Protein AF-A0A832MF90-F1 (afdb_monomer)

Secondary structure (DSSP, 8-state):
-HHHHHHHHHHHHHHHHHHHHGGGSPPPPS--GGGSSS-THHHHHHHHHHHHHHHHHHHHHHHHHHHHTGGGT---EEE-SS-EEE--TT-HHHHHHHHHHHHHHHHHHHHHHHHHHHHHTTTS-TTSHHHHHHHHHHGGGGGS-HHHHHHHHHHHHHHHHHHHHHHHHHTTSS----HHHHHHHHHHHHHHHHHTTHHHHHHHHHHHHHHHHS---S-HHHHHHHHHHHHHTGGGGGGEETTEE-HHHHHHHHHHHHHHHHHHHHTT--

Sequence (270 aa):
MKYLDMLLNAVGLLMWLNWRSFKAIPPPSALSLASLIRPAERKRTRHLVFVGALPALLGLRALFYYQIGPPMDWTPQLSLGAVVLSFRGSSFWQMLAFSVLSWGLWMAVFYFCLLLLAAINYRAPDTDPWLKLSRLHLGRVAFWPPYIQLLLPYFAGLILWPPAHAILQRCNMAPAVTNLQLFKQSAIMGISFLLSWQYLLIPLLTLYFLNTYIYFGSSTFWAFVNNSGRNLLAPLRWLRVGRIDLAAPLMLALVVAGSIWLSRTMHRFF

Mean predicted aligned error: 8.85 Å

Nearest PDB structures (foldseek):
  7xgf-assembly2_D  TM=2.596E-01  e=4.538E+00  synthetic construct
  4s0f-assembly1_A  TM=1.496E-01  e=2.363E+00  Acetivibrio thermocellus ATCC 27405
  9baa-assembly1_A  TM=1.590E-01  e=3.275E+00  Acetivibrio thermocellus ATCC 27405

Solvent-accessible surface area (backbone atoms only — not comparable to full-atom values): 14942 Å² total; per-residue (Å²): 109,71,67,59,52,52,51,53,37,51,53,48,50,50,42,51,50,55,47,58,54,68,73,69,63,74,79,78,78,93,79,50,80,78,67,75,75,57,78,79,63,72,62,59,57,56,51,51,50,40,64,52,45,48,61,49,50,40,50,53,49,10,52,52,42,36,67,52,17,53,86,63,76,42,64,56,70,48,74,57,72,66,50,73,43,65,40,58,29,88,36,57,68,44,29,36,51,48,40,52,50,55,36,47,48,55,50,50,42,51,52,51,34,39,36,50,54,35,37,57,42,61,88,56,73,78,82,45,70,69,60,40,51,42,35,63,76,51,46,76,63,45,74,48,60,43,73,57,43,67,46,42,42,32,51,46,21,47,63,51,37,58,62,50,50,54,50,33,37,77,68,71,56,42,81,92,72,54,74,68,53,50,50,52,50,13,52,50,33,4,52,40,45,54,56,43,39,51,77,45,51,49,59,46,40,49,50,30,49,48,52,73,79,43,86,87,65,92,47,72,65,54,54,49,39,48,53,50,40,52,49,65,42,50,90,42,53,86,49,47,60,87,93,46,66,50,38,49,60,52,50,47,48,50,55,53,51,48,52,54,49,49,54,55,52,39,64,69,79,105

Radius of gyration: 21.87 Å; Cα contacts (8 Å, |Δi|>4): 245; chains: 1; bounding box: 64×43×57 Å

Structure (mmCIF, N/CA/C/O backbone):
data_AF-A0A832MF90-F1
#
_entry.id   AF-A0A832MF90-F1
#
loop_
_atom_site.group_PDB
_atom_site.id
_atom_site.type_symbol
_atom_site.label_atom_id
_atom_site.label_alt_id
_atom_site.label_comp_id
_atom_site.label_asym_id
_atom_site.label_entity_id
_atom_site.label_seq_id
_atom_site.pdbx_PDB_ins_code
_atom_site.Cartn_x
_atom_site.Cartn_y
_atom_site.Cartn_z
_atom_site.occupancy
_atom_site.B_iso_or_equiv
_atom_site.auth_seq_id
_atom_site.auth_comp_id
_atom_site.auth_asym_id
_atom_site.auth_atom_id
_atom_site.pdbx_PDB_model_num
ATOM 1 N N . MET A 1 1 ? 15.800 15.038 -5.706 1.00 77.50 1 MET A N 1
ATOM 2 C CA . MET A 1 1 ? 14.900 14.171 -6.505 1.00 77.50 1 MET A CA 1
ATOM 3 C C . MET A 1 1 ? 13.951 13.297 -5.679 1.00 77.50 1 MET A C 1
ATOM 5 O O . MET A 1 1 ? 12.777 13.272 -6.017 1.00 77.50 1 MET A O 1
ATOM 9 N N . LYS A 1 2 ? 14.375 12.657 -4.572 1.00 81.81 2 LYS A N 1
ATOM 10 C CA . LYS A 1 2 ? 13.491 11.790 -3.751 1.00 81.81 2 LYS A CA 1
ATOM 11 C C . LYS A 1 2 ? 12.229 12.482 -3.193 1.00 81.81 2 LYS A C 1
ATOM 13 O O . LYS A 1 2 ? 11.144 11.925 -3.283 1.00 81.81 2 LYS A O 1
ATOM 18 N N . TYR A 1 3 ? 12.342 13.709 -2.673 1.00 84.75 3 TYR A N 1
ATOM 19 C CA . TYR A 1 3 ? 11.176 14.466 -2.180 1.00 84.75 3 TYR A CA 1
ATOM 20 C C . TYR A 1 3 ? 10.190 14.844 -3.291 1.00 84.75 3 TYR A C 1
ATOM 22 O O . TYR A 1 3 ? 8.982 14.778 -3.100 1.00 84.75 3 TYR A O 1
ATOM 30 N N . LEU A 1 4 ? 10.708 15.210 -4.466 1.00 85.94 4 LEU A N 1
ATOM 31 C CA . LEU A 1 4 ? 9.890 15.535 -5.632 1.00 85.94 4 LEU A CA 1
ATOM 32 C C . LEU A 1 4 ? 9.139 14.295 -6.141 1.00 85.94 4 LEU A C 1
ATOM 34 O O . LEU A 1 4 ? 7.953 14.383 -6.428 1.00 85.94 4 LEU A O 1
ATOM 38 N N . ASP A 1 5 ? 9.805 13.138 -6.184 1.00 85.62 5 ASP A N 1
ATOM 39 C CA . ASP A 1 5 ? 9.169 11.842 -6.457 1.00 85.62 5 ASP A CA 1
ATOM 40 C C . ASP A 1 5 ? 8.029 11.548 -5.463 1.00 85.62 5 ASP A C 1
ATOM 42 O O . ASP A 1 5 ? 6.890 11.321 -5.870 1.00 85.62 5 ASP A O 1
ATOM 46 N N . MET A 1 6 ? 8.299 11.669 -4.160 1.00 86.88 6 MET A N 1
ATOM 47 C CA . MET A 1 6 ? 7.292 11.497 -3.108 1.00 86.88 6 MET A CA 1
ATOM 48 C C . MET A 1 6 ? 6.081 12.425 -3.293 1.00 86.88 6 MET A C 1
ATOM 50 O O . MET A 1 6 ? 4.940 11.968 -3.214 1.00 86.88 6 MET A O 1
ATOM 54 N N . LEU A 1 7 ? 6.313 13.713 -3.562 1.00 89.88 7 LEU A N 1
ATOM 55 C CA . LEU A 1 7 ? 5.245 14.695 -3.746 1.00 89.88 7 LEU A CA 1
ATOM 56 C C . LEU A 1 7 ? 4.408 14.378 -4.989 1.00 89.88 7 LEU A C 1
ATOM 58 O O . LEU A 1 7 ? 3.180 14.382 -4.916 1.00 89.88 7 LEU A O 1
ATOM 62 N N . LEU A 1 8 ? 5.048 14.043 -6.111 1.00 88.38 8 LEU A N 1
ATOM 63 C CA . LEU A 1 8 ? 4.349 13.679 -7.346 1.00 88.38 8 LEU A CA 1
ATOM 64 C C . LEU A 1 8 ? 3.529 12.394 -7.183 1.00 88.38 8 LEU A C 1
ATOM 66 O O . LEU A 1 8 ? 2.401 12.328 -7.673 1.00 88.38 8 LEU A O 1
ATOM 70 N N . ASN A 1 9 ? 4.044 11.401 -6.452 1.00 91.06 9 ASN A N 1
ATOM 71 C CA . ASN A 1 9 ? 3.280 10.199 -6.119 1.00 91.06 9 ASN A CA 1
ATOM 72 C C . ASN A 1 9 ? 2.066 10.523 -5.242 1.00 91.06 9 ASN A C 1
ATOM 74 O O . ASN A 1 9 ? 0.970 10.035 -5.522 1.00 91.06 9 ASN A O 1
ATOM 78 N N . ALA A 1 10 ? 2.232 11.380 -4.230 1.00 88.88 10 ALA A N 1
ATOM 79 C CA . ALA A 1 10 ? 1.138 11.817 -3.367 1.00 88.88 10 ALA A CA 1
ATOM 80 C C . ALA A 1 10 ? 0.054 12.574 -4.154 1.00 88.88 10 ALA A C 1
ATOM 82 O O . ALA A 1 10 ? -1.131 12.279 -4.005 1.00 88.88 10 ALA A O 1
ATOM 83 N N . VAL A 1 11 ? 0.443 13.489 -5.049 1.00 90.44 11 VAL A N 1
ATOM 84 C CA . VAL A 1 11 ? -0.491 14.205 -5.937 1.00 90.44 11 VAL A CA 1
ATOM 85 C C . VAL A 1 11 ? -1.226 13.230 -6.858 1.00 90.44 11 VAL A C 1
ATOM 87 O O . VAL A 1 11 ? -2.452 13.298 -6.962 1.00 90.44 11 VAL A O 1
ATOM 90 N N . GLY A 1 12 ? -0.513 12.284 -7.477 1.00 87.88 12 GLY A N 1
ATOM 91 C CA . GLY A 1 12 ? -1.129 11.258 -8.322 1.00 87.88 12 GLY A CA 1
ATOM 92 C C . GLY A 1 12 ? -2.122 10.385 -7.549 1.00 87.88 12 GLY A C 1
ATOM 93 O O . GLY A 1 12 ? -3.203 10.072 -8.046 1.00 87.88 12 GLY A O 1
ATOM 94 N N . LEU A 1 13 ? -1.794 10.030 -6.306 1.00 88.81 13 LEU A N 1
ATOM 95 C CA . LEU A 1 13 ? -2.684 9.281 -5.420 1.00 88.81 13 LEU A CA 1
ATOM 96 C C . LEU A 1 13 ? -3.933 10.096 -5.051 1.00 88.81 13 LEU A C 1
ATOM 98 O O . LEU A 1 13 ? -5.043 9.574 -5.127 1.00 88.81 13 LEU A O 1
ATOM 102 N N . LEU A 1 14 ? -3.792 11.384 -4.730 1.00 87.38 14 LEU A N 1
ATOM 103 C CA . LEU A 1 14 ? -4.931 12.274 -4.468 1.00 87.38 14 LEU A CA 1
ATOM 104 C C . LEU A 1 14 ? -5.835 12.431 -5.697 1.00 87.38 14 LEU A C 1
ATOM 106 O O . LEU A 1 14 ? -7.061 12.404 -5.569 1.00 87.38 14 LEU A O 1
ATOM 110 N N . MET A 1 15 ? -5.254 12.555 -6.893 1.00 86.50 15 MET A N 1
ATOM 111 C CA . MET A 1 15 ? -6.011 12.577 -8.150 1.00 86.50 15 MET A CA 1
ATOM 112 C C . MET A 1 15 ? -6.804 11.282 -8.349 1.00 86.50 15 MET A C 1
ATOM 114 O O . MET A 1 15 ? -7.994 11.335 -8.669 1.00 86.50 15 MET A O 1
ATOM 118 N N . TRP A 1 16 ? -6.178 10.130 -8.098 1.00 87.06 16 TRP A N 1
ATOM 119 C CA . TRP A 1 16 ? -6.830 8.822 -8.165 1.00 87.06 16 TRP A CA 1
ATOM 120 C C . TRP A 1 16 ? -7.986 8.684 -7.165 1.00 87.06 16 TRP A C 1
ATOM 122 O O . TRP A 1 16 ? -9.076 8.225 -7.523 1.00 87.06 16 TRP A O 1
ATOM 132 N N . LEU A 1 17 ? -7.776 9.118 -5.920 1.00 84.81 17 LEU A N 1
ATOM 133 C CA . LEU A 1 17 ? -8.808 9.105 -4.885 1.00 84.81 17 LEU A CA 1
ATOM 134 C C . LEU A 1 17 ? -9.991 9.986 -5.260 1.00 84.81 17 LEU A C 1
ATOM 136 O O . LEU A 1 17 ? -11.129 9.520 -5.212 1.00 84.81 17 LEU A O 1
ATOM 140 N N . ASN A 1 18 ? -9.728 11.218 -5.697 1.00 83.38 18 ASN A N 1
ATOM 141 C CA . ASN A 1 18 ? -10.770 12.130 -6.155 1.00 83.38 18 ASN A CA 1
ATOM 142 C C . ASN A 1 18 ? -11.572 11.507 -7.295 1.00 83.38 18 ASN A C 1
ATOM 144 O O . ASN A 1 18 ? -12.800 11.472 -7.229 1.00 83.38 18 ASN A O 1
ATOM 148 N N . TRP A 1 19 ? -10.892 10.928 -8.287 1.00 80.50 19 TRP A N 1
ATOM 149 C CA . TRP A 1 19 ? -11.540 10.254 -9.406 1.00 80.50 19 TRP A CA 1
ATOM 150 C C . TRP A 1 19 ? -12.486 9.124 -8.966 1.00 80.50 19 TRP A C 1
ATOM 152 O O . TRP A 1 19 ? -13.634 9.060 -9.418 1.00 80.50 19 TRP A O 1
ATOM 162 N N . ARG A 1 20 ? -12.039 8.251 -8.054 1.00 75.88 20 ARG A N 1
ATOM 163 C CA . ARG A 1 20 ? -12.839 7.125 -7.540 1.00 75.88 20 ARG A CA 1
ATOM 164 C C . ARG A 1 20 ? -14.003 7.577 -6.656 1.00 75.88 20 ARG A C 1
ATOM 166 O O . ARG A 1 20 ? -15.085 7.001 -6.767 1.00 75.88 20 ARG A O 1
ATOM 173 N N . SER A 1 21 ? -13.819 8.616 -5.847 1.00 70.50 21 SER A N 1
ATOM 174 C CA . SER A 1 21 ? -14.856 9.155 -4.958 1.00 70.50 21 SER A CA 1
ATOM 175 C C . SER A 1 21 ? -16.057 9.732 -5.716 1.00 70.50 21 SER A C 1
ATOM 177 O O . SER A 1 21 ? -17.184 9.648 -5.229 1.00 70.50 21 SER A O 1
ATOM 179 N N . PHE A 1 22 ? -15.875 10.224 -6.949 1.00 62.47 22 PHE A N 1
ATOM 180 C CA . PHE A 1 22 ? -16.997 10.688 -7.780 1.00 62.47 22 PHE A CA 1
ATOM 181 C C . PHE A 1 22 ? -17.986 9.576 -8.172 1.00 62.47 22 PHE A C 1
ATOM 183 O O . PHE A 1 22 ? -19.136 9.887 -8.479 1.00 62.47 22 PHE A O 1
ATOM 190 N N . LYS A 1 23 ? -17.586 8.294 -8.124 1.00 58.72 23 LYS A N 1
ATOM 191 C CA . LYS A 1 23 ? -18.489 7.153 -8.376 1.00 58.72 23 LYS A CA 1
ATOM 192 C C . LYS A 1 23 ? -19.387 6.811 -7.179 1.00 58.72 23 LYS A C 1
ATOM 194 O O . LYS A 1 23 ? -20.349 6.074 -7.353 1.00 58.72 23 LYS A O 1
ATOM 199 N N . ALA A 1 24 ? -19.080 7.323 -5.984 1.00 54.44 24 ALA A N 1
ATOM 200 C CA . ALA A 1 24 ? -19.737 6.941 -4.731 1.00 54.44 24 ALA A CA 1
ATOM 201 C C . ALA A 1 24 ? -20.935 7.827 -4.339 1.00 54.44 24 ALA A C 1
ATOM 203 O O . ALA A 1 24 ? -21.554 7.585 -3.305 1.00 54.44 24 ALA A O 1
ATOM 204 N N . ILE A 1 25 ? -21.269 8.853 -5.130 1.00 54.84 25 ILE A N 1
ATOM 205 C CA . ILE A 1 25 ? -22.439 9.700 -4.870 1.00 54.84 25 ILE A CA 1
ATOM 206 C C . ILE A 1 25 ? -23.667 8.989 -5.459 1.00 54.84 25 ILE A C 1
ATOM 208 O O . ILE A 1 25 ? -23.747 8.896 -6.688 1.00 54.84 25 ILE A O 1
ATOM 212 N N . PRO A 1 26 ? -24.615 8.490 -4.640 1.00 51.31 26 PRO A N 1
ATOM 213 C CA . PRO A 1 26 ? -25.833 7.887 -5.166 1.00 51.31 26 PRO A CA 1
ATOM 214 C C . PRO A 1 26 ? -26.601 8.909 -6.020 1.00 51.31 26 PRO A C 1
ATOM 216 O O . PRO A 1 26 ? -26.546 10.115 -5.736 1.00 51.31 26 PRO A O 1
ATOM 219 N N . PRO A 1 27 ? -27.306 8.469 -7.078 1.00 53.66 27 PRO A N 1
ATOM 220 C CA . PRO A 1 27 ? -28.220 9.353 -7.783 1.00 53.66 27 PRO A CA 1
ATOM 221 C C . PRO A 1 27 ? -29.243 9.902 -6.773 1.00 53.66 27 PRO A C 1
ATOM 22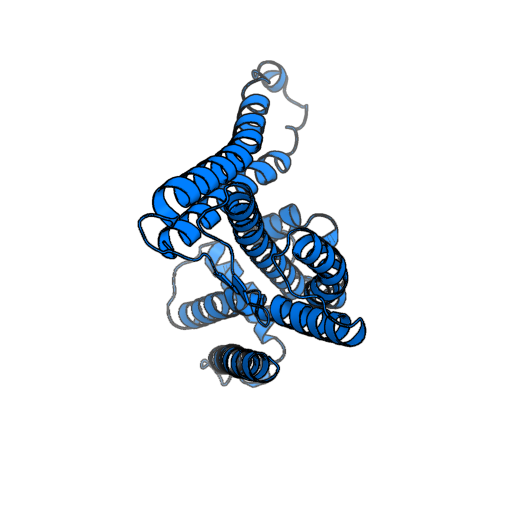3 O O . PRO A 1 27 ? -29.709 9.144 -5.918 1.00 53.66 27 PRO A O 1
ATOM 226 N N . PRO A 1 28 ? -29.562 11.210 -6.808 1.00 50.91 28 PRO A N 1
ATOM 227 C CA . PRO A 1 28 ? -30.600 11.756 -5.946 1.00 50.91 28 PRO A CA 1
ATOM 228 C C . PRO A 1 28 ? -31.901 10.988 -6.196 1.00 50.91 28 PRO A C 1
ATOM 230 O O . PRO A 1 28 ? -32.275 10.762 -7.346 1.00 50.91 28 PRO A O 1
ATOM 233 N N . SER A 1 29 ? -32.560 10.560 -5.118 1.00 46.97 29 SER A N 1
ATOM 234 C CA . SER A 1 29 ? -33.847 9.869 -5.175 1.00 46.97 29 SER A CA 1
ATOM 235 C C . SER A 1 29 ? -34.850 10.724 -5.952 1.00 46.97 29 SER A C 1
ATOM 237 O O . SER A 1 29 ? -35.082 11.882 -5.598 1.00 46.97 29 SER A O 1
ATOM 239 N N . ALA A 1 30 ? -35.415 10.160 -7.017 1.00 48.06 30 ALA A N 1
ATOM 240 C CA . ALA A 1 30 ? -36.320 10.816 -7.954 1.00 48.06 30 ALA A CA 1
ATOM 241 C C . ALA A 1 30 ? -37.706 11.096 -7.340 1.00 48.06 30 ALA A C 1
ATOM 243 O O . ALA A 1 30 ? -38.694 10.480 -7.722 1.00 48.06 30 ALA A O 1
ATOM 244 N N . LEU A 1 31 ? -37.785 12.013 -6.372 1.00 53.88 31 LEU A N 1
ATOM 245 C CA . LEU A 1 31 ? -39.052 12.425 -5.748 1.00 53.88 31 LEU A CA 1
ATOM 246 C C . LEU A 1 31 ? -39.287 13.943 -5.757 1.00 53.88 31 LEU A C 1
ATOM 248 O O . LEU A 1 31 ? -40.231 14.419 -5.139 1.00 53.88 31 LEU A O 1
ATOM 252 N N . SER A 1 32 ? -38.479 14.731 -6.471 1.00 56.88 32 SER A N 1
ATOM 253 C CA . SER A 1 32 ? -38.724 16.174 -6.584 1.00 56.88 32 SER A CA 1
ATOM 254 C C . SER A 1 32 ? -38.491 16.677 -8.005 1.00 56.88 32 SER A C 1
ATOM 256 O O . SER A 1 32 ? -37.393 16.541 -8.543 1.00 56.88 32 SER A O 1
ATOM 258 N N . LEU A 1 33 ? -39.515 17.297 -8.600 1.00 57.81 33 LEU A N 1
ATOM 259 C CA . LEU A 1 33 ? -39.479 17.943 -9.922 1.00 57.81 33 LEU A CA 1
ATOM 260 C C . LEU A 1 33 ? -38.376 19.016 -10.035 1.00 57.81 33 LEU A C 1
ATOM 262 O O . LEU A 1 33 ? -37.849 19.250 -11.119 1.00 57.81 33 LEU A O 1
ATOM 266 N N . ALA A 1 34 ? -37.925 19.583 -8.910 1.00 56.84 34 ALA A N 1
ATOM 267 C CA . ALA A 1 34 ? -36.773 20.487 -8.857 1.00 56.84 34 ALA A CA 1
ATOM 268 C C . ALA A 1 34 ? -35.435 19.805 -9.227 1.00 56.84 34 ALA A C 1
ATOM 270 O O . ALA A 1 34 ? -34.468 20.478 -9.582 1.00 56.84 34 ALA A O 1
ATOM 271 N N . SER A 1 35 ? -35.362 18.468 -9.177 1.00 53.22 35 SER A N 1
ATOM 272 C CA . SER A 1 35 ? -34.173 17.697 -9.568 1.00 53.22 35 SER A CA 1
ATOM 273 C C . SER A 1 35 ? -34.034 17.488 -11.084 1.00 53.22 35 SER A C 1
ATOM 275 O O . SER A 1 35 ? -32.927 17.189 -11.532 1.00 53.22 35 SER A O 1
ATOM 277 N N . LEU A 1 36 ? -35.094 17.719 -11.877 1.00 56.69 36 LEU A N 1
ATOM 278 C CA . LEU A 1 36 ? -35.054 17.634 -13.346 1.00 56.69 36 LEU A CA 1
ATOM 279 C C . LEU A 1 36 ? -34.408 18.855 -14.021 1.00 56.69 36 LEU A C 1
ATOM 281 O O . LEU A 1 36 ? -33.964 18.753 -15.158 1.00 56.69 36 LEU A O 1
ATOM 285 N N . ILE A 1 37 ? -34.317 19.995 -13.330 1.00 58.72 37 ILE A N 1
ATOM 286 C CA . ILE A 1 37 ? -33.813 21.256 -13.909 1.00 58.72 37 ILE A CA 1
ATOM 287 C C . ILE A 1 37 ? -32.302 21.434 -13.655 1.00 58.72 37 ILE A C 1
ATOM 289 O O . ILE A 1 37 ? -31.675 22.374 -14.141 1.00 58.72 37 ILE A O 1
ATOM 293 N N . ARG A 1 38 ? -31.652 20.528 -12.909 1.00 51.44 38 ARG A N 1
ATOM 294 C CA . ARG A 1 38 ? -30.223 20.682 -12.601 1.00 51.44 38 ARG A CA 1
ATOM 295 C C . ARG A 1 38 ? -29.370 20.279 -13.815 1.00 51.44 38 ARG A C 1
ATOM 297 O O . ARG A 1 38 ? -29.435 19.117 -14.212 1.00 51.44 38 ARG A O 1
ATOM 304 N N . PRO A 1 39 ? -28.508 21.166 -14.356 1.00 48.22 39 PRO A N 1
ATOM 305 C CA . PRO A 1 39 ? -27.663 20.838 -15.502 1.00 48.22 39 PRO A CA 1
ATOM 306 C C . PRO A 1 39 ? -26.805 19.601 -15.210 1.00 48.22 39 PRO A C 1
ATOM 308 O O . PRO A 1 39 ? -25.982 19.598 -14.286 1.00 48.22 39 PRO A O 1
ATOM 311 N N . ALA A 1 40 ? -26.993 18.545 -16.001 1.00 49.62 40 ALA A N 1
ATOM 312 C CA . ALA A 1 40 ? -26.302 17.261 -15.861 1.00 49.62 40 ALA A CA 1
ATOM 313 C C . ALA A 1 40 ? -24.802 17.325 -16.237 1.00 49.62 40 ALA A C 1
ATOM 315 O O . ALA A 1 40 ? -24.047 16.376 -16.016 1.00 49.62 40 ALA A O 1
ATOM 316 N N . GLU A 1 41 ? -24.339 18.456 -16.767 1.00 49.09 41 GLU A N 1
ATOM 317 C CA . GLU A 1 41 ? -23.064 18.571 -17.480 1.00 49.09 41 GLU A CA 1
ATOM 318 C C . GLU A 1 41 ? -21.834 18.737 -16.577 1.00 49.09 41 GLU A C 1
ATOM 320 O O . GLU A 1 41 ? -20.738 18.306 -16.926 1.00 49.09 41 GLU A O 1
ATOM 325 N N . ARG A 1 42 ? -21.982 19.267 -15.355 1.00 51.66 42 ARG A N 1
ATOM 326 C CA . ARG A 1 42 ? -20.817 19.632 -14.518 1.00 51.66 42 ARG A CA 1
ATOM 327 C C . ARG A 1 42 ? -20.060 18.435 -13.920 1.00 51.66 42 ARG A C 1
ATOM 329 O O . ARG A 1 42 ? -18.912 18.582 -13.497 1.00 51.66 42 ARG A O 1
ATOM 336 N N . LYS A 1 43 ? -20.692 17.255 -13.849 1.00 55.06 43 LYS A N 1
ATOM 337 C CA . LYS A 1 43 ? -20.109 16.044 -13.231 1.00 55.06 43 LYS A CA 1
ATOM 338 C C . LYS A 1 43 ? -19.248 15.231 -14.204 1.00 55.06 43 LYS A C 1
ATOM 340 O O . LYS A 1 43 ? -18.198 14.731 -13.802 1.00 55.06 43 LYS A O 1
ATOM 345 N N . ARG A 1 44 ? -19.654 15.123 -15.476 1.00 55.81 44 ARG A N 1
ATOM 346 C CA . ARG A 1 44 ? -18.962 14.295 -16.483 1.00 55.81 44 ARG A CA 1
ATOM 347 C C . ARG A 1 44 ? -17.613 14.896 -16.888 1.00 55.81 44 ARG A C 1
ATOM 349 O O . ARG A 1 44 ? -16.627 14.167 -16.971 1.00 55.81 44 ARG A O 1
ATOM 356 N N . THR A 1 45 ? -17.542 16.219 -17.031 1.00 59.53 45 THR A N 1
ATOM 357 C CA .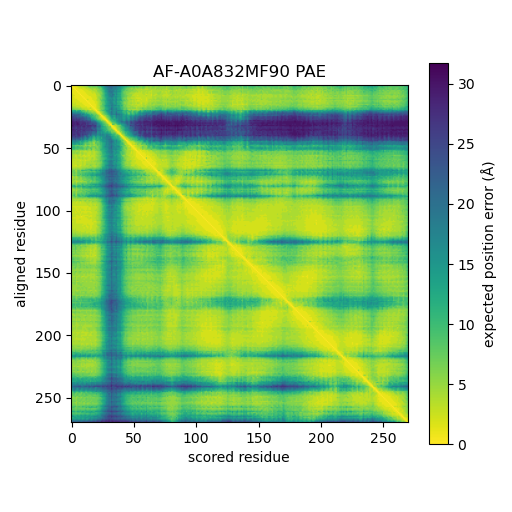 THR A 1 45 ? -16.313 16.934 -17.418 1.00 59.53 45 THR A CA 1
ATOM 358 C C . THR A 1 45 ? -15.229 16.827 -16.347 1.00 59.53 45 THR A C 1
ATOM 360 O O . THR A 1 45 ? -14.079 16.550 -16.665 1.00 59.53 45 THR A O 1
ATOM 363 N N . ARG A 1 46 ? -15.587 16.942 -15.058 1.00 63.75 46 ARG A N 1
ATOM 364 C CA . ARG A 1 46 ? -14.620 16.798 -13.951 1.00 63.75 46 ARG A CA 1
ATOM 365 C C . ARG A 1 46 ? -14.024 15.393 -13.872 1.00 63.75 46 ARG A C 1
ATOM 367 O O . ARG A 1 46 ? -12.827 15.264 -13.656 1.00 63.75 46 ARG A O 1
ATOM 374 N N . HIS A 1 47 ? -14.824 14.349 -14.094 1.00 66.75 47 HIS A N 1
ATOM 375 C CA . HIS A 1 47 ? -14.327 12.970 -14.121 1.00 66.75 47 HIS A CA 1
ATOM 376 C C . HIS A 1 47 ? -13.294 12.756 -15.240 1.00 66.75 47 HIS A C 1
ATOM 378 O O .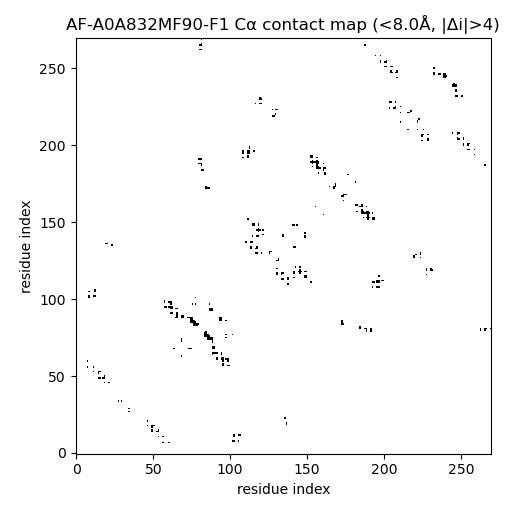 HIS A 1 47 ? -12.265 12.134 -15.001 1.00 66.75 47 HIS A O 1
ATOM 384 N N . LEU A 1 48 ? -13.534 13.307 -16.436 1.00 69.62 48 LEU A N 1
ATOM 385 C CA . LEU A 1 48 ? -12.595 13.222 -17.562 1.00 69.62 48 LEU A CA 1
ATOM 386 C C . LEU A 1 48 ? -11.288 13.981 -17.299 1.00 69.62 48 LEU A C 1
ATOM 388 O O . LEU A 1 48 ? -10.223 13.477 -17.645 1.00 69.62 48 LEU A O 1
ATOM 392 N N . VAL A 1 49 ? -11.354 15.136 -16.626 1.00 76.56 49 VAL A N 1
ATOM 393 C CA . VAL A 1 49 ? -10.156 15.899 -16.237 1.00 76.56 49 VAL A CA 1
ATOM 394 C C . VAL A 1 49 ? -9.245 15.068 -15.334 1.00 76.56 49 VAL A C 1
ATOM 396 O O . VAL A 1 49 ? -8.052 15.010 -15.594 1.00 76.56 49 VAL A O 1
ATOM 399 N N . PHE A 1 50 ? -9.774 14.361 -14.329 1.00 72.81 50 PHE A N 1
ATOM 400 C CA . PHE A 1 50 ? -8.932 13.523 -13.460 1.00 72.81 50 PHE A CA 1
ATOM 401 C C . PHE A 1 50 ? -8.384 12.273 -14.164 1.00 72.81 50 PHE A C 1
ATOM 403 O O . PHE A 1 50 ? -7.254 11.872 -13.888 1.00 72.81 50 PHE A O 1
ATOM 410 N N . VAL A 1 51 ? -9.144 11.689 -15.101 1.00 75.75 51 VAL A N 1
ATOM 411 C CA . VAL A 1 51 ? -8.672 10.556 -15.921 1.00 75.75 51 VAL A CA 1
ATOM 412 C C . VAL A 1 51 ? -7.542 10.975 -16.855 1.00 75.75 51 VAL A C 1
ATOM 414 O O . VAL A 1 51 ? -6.596 10.214 -17.010 1.00 75.75 51 VAL A O 1
ATOM 417 N N . GLY A 1 52 ? -7.618 12.164 -17.460 1.00 80.94 52 GLY A N 1
ATOM 418 C CA . GLY A 1 52 ? -6.558 12.697 -18.322 1.00 80.94 52 GLY A CA 1
ATOM 419 C C . GLY A 1 52 ? -5.368 13.266 -17.545 1.00 80.94 52 GLY A C 1
ATOM 420 O O . GLY A 1 52 ? -4.227 13.158 -17.990 1.00 80.94 52 GLY A O 1
ATOM 421 N N . ALA A 1 53 ? -5.607 13.823 -16.356 1.00 83.94 53 ALA A N 1
ATOM 422 C CA . ALA A 1 53 ? -4.563 14.440 -15.545 1.00 83.94 53 ALA A CA 1
ATOM 423 C C . ALA A 1 53 ? -3.547 13.428 -15.006 1.00 83.94 53 ALA A C 1
ATOM 425 O O . ALA A 1 53 ? -2.371 13.757 -14.920 1.00 83.94 53 ALA A O 1
ATOM 426 N N . LE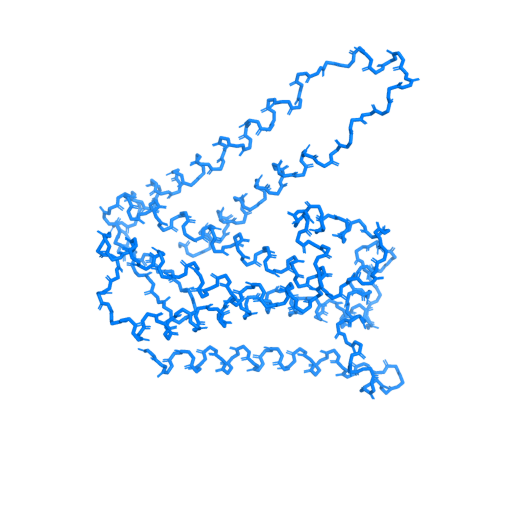U A 1 54 ? -3.963 12.199 -14.679 1.00 86.50 54 LEU A N 1
ATOM 427 C CA . LEU A 1 54 ? -3.051 11.162 -14.190 1.00 86.50 54 LEU A CA 1
ATOM 428 C C . LEU A 1 54 ? -1.987 10.744 -15.233 1.00 86.50 54 LEU A C 1
ATOM 430 O O . LEU A 1 54 ? -0.800 10.845 -14.924 1.00 86.50 54 LEU A O 1
ATOM 434 N N . PRO A 1 55 ? -2.336 10.308 -16.462 1.00 88.06 55 PRO A N 1
ATOM 435 C CA . PRO A 1 55 ? -1.339 9.989 -17.480 1.00 88.06 55 PRO A CA 1
ATOM 436 C C . PRO A 1 55 ? -0.537 11.223 -17.900 1.00 88.06 55 PRO A C 1
ATOM 438 O O . PRO A 1 55 ? 0.663 11.097 -18.133 1.00 88.06 55 PRO A O 1
ATOM 441 N N . ALA A 1 56 ? -1.144 12.417 -17.923 1.00 89.31 56 ALA A N 1
ATOM 442 C CA . ALA A 1 56 ? -0.410 13.658 -18.166 1.00 89.31 56 ALA A CA 1
ATOM 443 C C . ALA A 1 56 ? 0.645 13.917 -17.077 1.00 89.31 56 ALA A C 1
ATOM 445 O O . ALA A 1 56 ? 1.794 14.200 -17.401 1.00 89.31 56 ALA A O 1
ATOM 446 N N . LEU A 1 57 ? 0.293 13.751 -15.798 1.00 90.31 57 LEU A N 1
ATOM 447 C CA . LEU A 1 57 ? 1.215 13.889 -14.668 1.00 90.31 57 LEU A CA 1
ATOM 448 C C . LEU A 1 57 ? 2.375 12.893 -14.774 1.00 90.31 57 LEU A C 1
ATOM 450 O O . LEU A 1 57 ? 3.530 13.284 -14.622 1.00 90.31 57 LEU A O 1
ATOM 454 N N . LEU A 1 58 ? 2.082 11.620 -15.059 1.00 90.44 58 LEU A N 1
ATOM 455 C CA . LEU A 1 58 ? 3.104 10.576 -15.197 1.00 90.44 58 LEU A CA 1
ATOM 456 C C . LEU A 1 58 ? 4.010 10.812 -16.417 1.00 90.44 58 LEU A C 1
ATOM 458 O O . LEU A 1 58 ? 5.221 10.619 -16.320 1.00 90.44 58 LEU A O 1
ATOM 462 N N . GLY A 1 59 ? 3.448 11.272 -17.538 1.00 90.06 59 GLY A N 1
ATOM 463 C CA . GLY A 1 59 ? 4.199 11.610 -18.748 1.00 90.06 59 GLY A CA 1
ATOM 464 C C . GLY A 1 59 ? 5.088 12.842 -18.570 1.00 90.06 59 GLY A C 1
ATOM 465 O O . GLY A 1 59 ? 6.279 12.789 -18.871 1.00 90.06 59 GLY A O 1
ATOM 466 N N . LEU A 1 60 ? 4.548 13.929 -18.008 1.00 91.06 60 LEU A N 1
ATOM 467 C CA . LEU A 1 60 ? 5.310 15.143 -17.691 1.00 91.06 60 LEU A CA 1
ATOM 468 C C . LEU A 1 60 ? 6.434 14.853 -16.697 1.00 91.06 60 LEU A C 1
ATOM 470 O O . LEU A 1 60 ? 7.549 15.342 -16.861 1.00 91.06 60 LEU A O 1
ATOM 474 N N . ARG A 1 61 ? 6.168 14.007 -15.700 1.00 90.56 61 ARG A N 1
ATOM 475 C CA . ARG A 1 61 ? 7.180 13.539 -14.752 1.00 90.56 61 ARG A CA 1
ATOM 476 C C . ARG A 1 61 ? 8.304 12.768 -15.447 1.00 90.56 61 ARG A C 1
ATOM 478 O O . ARG A 1 61 ? 9.472 13.024 -15.165 1.00 90.56 61 ARG A O 1
ATOM 485 N N . ALA A 1 62 ? 7.966 11.862 -16.363 1.00 88.88 62 ALA A N 1
ATOM 486 C CA . ALA A 1 62 ? 8.956 11.119 -17.136 1.00 88.88 62 ALA A CA 1
ATOM 487 C C . ALA A 1 62 ? 9.817 12.047 -18.009 1.00 88.88 62 ALA A C 1
ATOM 489 O O . ALA A 1 62 ? 11.036 11.883 -18.052 1.00 88.88 62 ALA A O 1
ATOM 490 N N . LEU A 1 63 ? 9.202 13.051 -18.645 1.00 89.38 63 LEU A N 1
ATOM 491 C CA . LEU A 1 63 ? 9.913 14.079 -19.413 1.00 89.38 63 LEU A CA 1
ATOM 492 C C . LEU A 1 63 ? 10.855 14.901 -18.528 1.00 89.38 63 LEU A C 1
ATOM 494 O O . LEU A 1 63 ? 12.014 15.092 -18.886 1.00 89.38 63 LEU A O 1
ATOM 498 N N . PHE A 1 64 ? 10.389 15.328 -17.354 1.00 88.31 64 PHE A N 1
ATOM 499 C CA . PHE A 1 64 ? 11.192 16.082 -16.393 1.00 88.31 64 PHE A CA 1
ATOM 500 C C . PHE A 1 64 ? 12.432 15.294 -15.950 1.00 88.31 64 PHE A C 1
ATOM 502 O O . PHE A 1 64 ? 13.543 15.822 -15.958 1.00 88.31 64 PHE A O 1
ATOM 509 N N . TY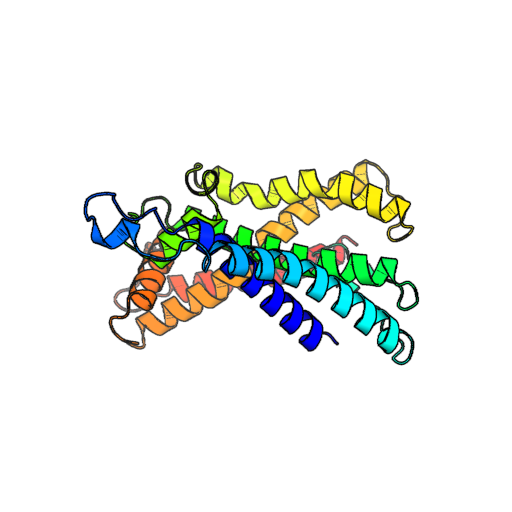R A 1 65 ? 12.272 14.008 -15.621 1.00 87.88 65 TYR A N 1
ATOM 510 C CA . TYR A 1 65 ? 13.407 13.156 -15.258 1.00 87.88 65 TYR A CA 1
ATOM 511 C C . TYR A 1 65 ? 14.335 12.856 -16.427 1.00 87.88 65 TYR A C 1
ATOM 513 O O . TYR A 1 65 ? 15.539 12.769 -16.223 1.00 87.88 65 TYR A O 1
ATOM 521 N N . TYR A 1 66 ? 13.806 12.730 -17.641 1.00 86.44 66 TYR A N 1
ATOM 522 C CA . TYR A 1 66 ? 14.632 12.536 -18.826 1.00 86.44 66 TYR A CA 1
ATOM 523 C C . TYR A 1 66 ? 15.486 13.772 -19.150 1.00 86.44 66 TYR A C 1
ATOM 525 O O . TYR A 1 66 ? 16.644 13.628 -19.524 1.00 86.44 66 TYR A O 1
ATOM 533 N N . GLN A 1 67 ? 14.948 14.983 -18.974 1.00 87.00 67 GLN A N 1
ATOM 534 C CA . GLN A 1 67 ? 15.677 16.223 -19.264 1.00 87.00 67 GLN A CA 1
ATOM 535 C C . GLN A 1 67 ? 16.703 16.577 -18.180 1.00 87.00 67 GLN A C 1
ATOM 537 O O . GLN A 1 67 ? 17.796 17.037 -18.494 1.00 87.00 67 GLN A O 1
ATOM 542 N N . ILE A 1 68 ? 16.361 16.366 -16.906 1.00 84.06 68 ILE A N 1
ATOM 543 C CA . ILE A 1 68 ? 17.169 16.829 -15.763 1.00 84.06 68 ILE A CA 1
ATOM 544 C C . ILE A 1 68 ? 18.003 15.697 -15.145 1.00 84.06 68 ILE A C 1
ATOM 546 O O . ILE A 1 68 ? 18.991 15.953 -14.461 1.00 84.06 68 ILE A O 1
ATOM 550 N N . GLY A 1 69 ? 17.642 14.438 -15.393 1.00 77.81 69 GLY A N 1
ATOM 551 C CA . GLY A 1 69 ? 18.345 13.265 -14.873 1.00 77.81 69 GLY A CA 1
ATOM 552 C C . GLY A 1 69 ? 19.785 13.133 -15.378 1.00 77.81 69 GLY A C 1
ATOM 553 O O . GLY A 1 69 ? 20.680 13.056 -14.536 1.00 77.81 69 GLY A O 1
ATOM 554 N N . PRO A 1 70 ? 20.037 13.137 -16.705 1.00 79.81 70 PRO A N 1
ATOM 555 C CA . PRO A 1 70 ? 21.387 13.009 -17.252 1.00 79.81 70 PRO A CA 1
ATOM 556 C C . PRO A 1 70 ? 22.350 14.128 -16.817 1.00 79.81 70 PRO A C 1
ATOM 558 O O . PRO A 1 70 ? 23.453 13.792 -16.405 1.00 79.81 70 PRO A O 1
ATOM 561 N N . PRO A 1 71 ? 21.963 15.424 -16.807 1.00 82.19 71 PRO A N 1
ATOM 562 C CA . PRO A 1 71 ? 22.839 16.499 -16.326 1.00 82.19 71 PRO A CA 1
ATOM 563 C C . PRO A 1 71 ? 23.234 16.406 -14.847 1.00 82.19 71 PRO A C 1
ATOM 565 O O . PRO A 1 71 ? 24.175 17.071 -14.430 1.00 82.19 71 PRO A O 1
ATOM 568 N N . MET A 1 72 ? 22.495 15.641 -14.040 1.00 79.12 72 MET A N 1
ATOM 569 C CA . MET A 1 72 ? 22.737 15.501 -12.601 1.00 79.12 72 MET A CA 1
ATOM 570 C C . MET A 1 72 ? 23.298 14.128 -12.209 1.00 79.12 72 MET A C 1
ATOM 572 O O . MET A 1 72 ? 23.273 13.795 -11.022 1.00 79.12 72 MET A O 1
ATOM 576 N N . ASP A 1 73 ? 23.725 13.311 -13.183 1.00 80.06 73 ASP A N 1
ATOM 577 C CA . ASP A 1 73 ? 24.190 11.925 -12.990 1.00 80.06 73 ASP A CA 1
ATOM 578 C C . ASP A 1 73 ? 23.258 11.087 -12.095 1.00 80.06 73 ASP A C 1
ATOM 580 O O . ASP A 1 73 ? 23.659 10.176 -11.363 1.00 80.06 73 ASP A O 1
ATOM 584 N N . TRP A 1 74 ? 21.962 11.402 -12.132 1.00 80.06 74 TRP A N 1
ATOM 585 C CA . TRP A 1 74 ? 20.996 10.796 -11.234 1.00 80.06 74 TRP A CA 1
ATOM 586 C C . TRP A 1 74 ? 20.500 9.467 -11.806 1.00 80.06 74 TRP A C 1
ATOM 588 O O . TRP A 1 74 ? 19.901 9.415 -12.882 1.00 80.06 74 TRP A O 1
ATOM 598 N N . THR A 1 75 ? 20.701 8.384 -11.052 1.00 82.06 75 THR A N 1
ATOM 599 C CA . THR A 1 75 ? 20.178 7.052 -11.377 1.00 82.06 75 THR A CA 1
ATOM 600 C C . THR A 1 75 ? 18.935 6.750 -10.529 1.00 82.06 75 THR A C 1
ATOM 602 O O . THR A 1 75 ? 19.038 6.588 -9.308 1.00 82.06 75 THR A O 1
ATOM 605 N N . PRO A 1 76 ? 17.728 6.702 -11.128 1.00 82.88 76 PRO A N 1
ATOM 606 C CA . PRO A 1 76 ? 16.532 6.318 -10.395 1.00 82.88 76 PRO A CA 1
ATOM 607 C C . PRO A 1 76 ? 16.653 4.876 -9.906 1.00 82.88 76 PRO A C 1
ATOM 609 O O . PRO A 1 76 ? 16.927 3.966 -10.685 1.00 82.88 76 PRO A O 1
ATOM 612 N N . GLN A 1 77 ? 16.409 4.674 -8.615 1.00 85.88 77 GLN A N 1
ATOM 613 C CA . GLN A 1 77 ? 16.381 3.359 -7.984 1.00 85.88 77 GLN A CA 1
ATOM 614 C C . GLN A 1 77 ? 15.007 3.138 -7.358 1.00 85.88 77 GLN A C 1
ATOM 616 O O . GLN A 1 77 ? 14.517 3.994 -6.617 1.00 85.88 77 GLN A O 1
ATOM 621 N N . LEU A 1 78 ? 14.392 1.994 -7.651 1.00 83.62 78 LEU A N 1
ATOM 622 C CA . LEU A 1 78 ? 13.140 1.563 -7.041 1.00 83.62 78 LEU A CA 1
ATOM 623 C C . LEU A 1 78 ? 13.402 0.344 -6.160 1.00 83.62 78 LEU A C 1
ATOM 625 O O . LEU A 1 78 ? 13.691 -0.745 -6.654 1.00 83.62 78 LEU A O 1
ATOM 629 N N . SER A 1 79 ? 13.286 0.538 -4.850 1.00 81.69 79 SER A N 1
ATOM 630 C CA . SER A 1 79 ? 13.405 -0.534 -3.865 1.00 81.69 79 SER A CA 1
ATOM 631 C C . SER A 1 79 ? 12.057 -1.231 -3.698 1.00 81.69 79 SER A C 1
ATOM 633 O O . SER A 1 79 ? 11.129 -0.676 -3.115 1.00 81.69 79 SER A O 1
ATOM 635 N N . LEU A 1 80 ? 11.954 -2.469 -4.170 1.00 74.56 80 LEU A N 1
ATOM 636 C CA . LEU A 1 80 ? 10.774 -3.328 -4.021 1.00 74.56 80 LEU A CA 1
ATOM 637 C C . LEU A 1 80 ? 10.861 -4.192 -2.746 1.00 74.56 80 LEU A C 1
ATOM 639 O O . LEU A 1 80 ? 10.322 -5.290 -2.679 1.00 74.56 80 LEU A O 1
ATOM 643 N N . GLY A 1 81 ? 11.590 -3.718 -1.733 1.00 69.62 81 GLY A N 1
ATOM 644 C CA . GLY A 1 81 ? 11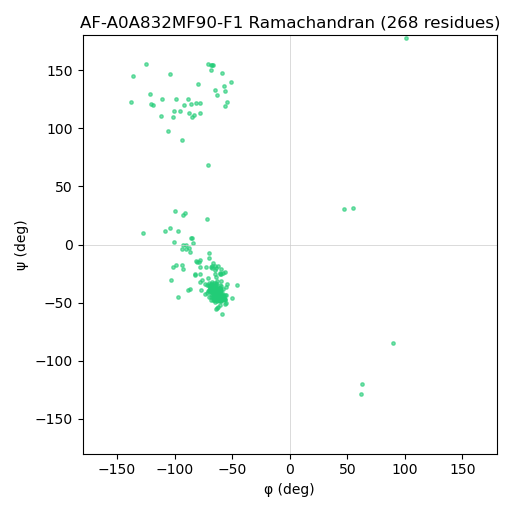.959 -4.495 -0.551 1.00 69.62 81 GLY A CA 1
ATOM 645 C C . GLY A 1 81 ? 13.280 -5.226 -0.761 1.00 69.62 81 GLY A C 1
ATOM 646 O O . GLY A 1 81 ? 14.321 -4.703 -0.383 1.00 69.62 81 GLY A O 1
ATOM 647 N N . ALA A 1 82 ? 13.248 -6.407 -1.380 1.00 66.62 82 ALA A N 1
ATOM 648 C CA . ALA A 1 82 ? 14.454 -7.220 -1.586 1.00 66.62 82 ALA A CA 1
ATOM 649 C C . ALA A 1 82 ? 15.155 -6.992 -2.933 1.00 66.62 82 ALA A C 1
ATOM 651 O O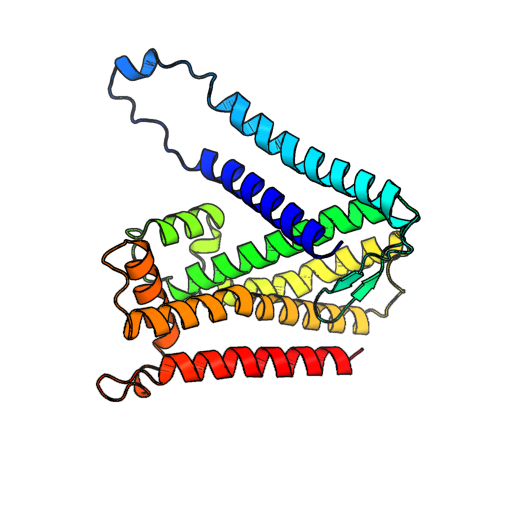 . ALA A 1 82 ? 16.338 -7.283 -3.068 1.00 66.62 82 ALA A O 1
ATOM 652 N N . VAL A 1 83 ? 14.439 -6.467 -3.931 1.00 74.75 83 VAL A N 1
ATOM 653 C CA . VAL A 1 83 ? 14.992 -6.199 -5.263 1.00 74.75 83 VAL A CA 1
ATOM 654 C C . VAL A 1 83 ? 15.082 -4.696 -5.466 1.00 74.75 83 VAL A C 1
ATOM 656 O O . VAL A 1 83 ? 14.087 -3.982 -5.327 1.00 74.75 83 VAL A O 1
ATOM 659 N N . VAL A 1 84 ? 16.273 -4.212 -5.806 1.00 81.75 84 VAL A N 1
ATOM 660 C CA . VAL A 1 84 ? 16.489 -2.821 -6.208 1.00 81.75 84 VAL A CA 1
ATOM 661 C C . VAL A 1 84 ? 16.579 -2.782 -7.726 1.00 81.75 84 VAL A C 1
ATOM 663 O O . VAL A 1 84 ? 17.488 -3.361 -8.315 1.00 81.75 84 VAL A O 1
ATOM 666 N N . LEU A 1 85 ? 15.616 -2.117 -8.361 1.00 82.50 85 LEU A N 1
ATOM 667 C CA . LEU A 1 85 ? 15.641 -1.872 -9.800 1.00 82.50 85 LEU A CA 1
ATOM 668 C C . LEU A 1 85 ? 16.308 -0.529 -10.064 1.00 82.50 85 LEU A C 1
ATOM 670 O O . LEU A 1 85 ? 15.817 0.506 -9.611 1.00 82.50 85 LEU A O 1
ATOM 674 N N . SER A 1 86 ? 17.403 -0.555 -10.814 1.00 84.75 86 SER A N 1
ATOM 675 C CA . SER A 1 86 ? 18.110 0.643 -11.258 1.00 84.75 86 SER A CA 1
ATOM 676 C C . SER A 1 86 ? 17.702 0.974 -12.688 1.00 84.75 86 SER A C 1
ATOM 678 O O . SER A 1 86 ? 17.808 0.138 -13.584 1.00 84.75 86 SER A O 1
ATOM 680 N N . PHE A 1 87 ? 17.243 2.201 -12.905 1.00 82.44 87 PHE A N 1
ATOM 681 C CA . PHE A 1 87 ? 16.823 2.704 -14.209 1.00 82.44 87 PHE A CA 1
ATOM 682 C C . PHE A 1 87 ? 17.898 3.635 -14.772 1.00 82.44 87 PHE A C 1
ATOM 684 O O . PHE A 1 87 ? 18.577 4.351 -14.033 1.00 82.44 87 PHE A O 1
ATOM 691 N N . ARG A 1 88 ? 18.069 3.645 -16.095 1.00 79.38 88 ARG A N 1
ATOM 692 C CA . ARG A 1 88 ? 19.069 4.476 -16.770 1.00 79.38 88 ARG A CA 1
ATOM 693 C C . ARG A 1 88 ? 18.494 5.856 -17.089 1.00 79.38 88 ARG A C 1
ATOM 695 O O . ARG A 1 88 ? 17.491 5.962 -17.792 1.00 79.38 88 ARG A O 1
ATOM 702 N N . GLY A 1 89 ? 19.194 6.901 -16.634 1.00 77.06 89 GLY A N 1
ATOM 703 C CA . GLY A 1 89 ? 18.924 8.333 -16.865 1.00 77.06 89 GLY A CA 1
ATOM 704 C C . GLY A 1 89 ? 18.589 8.725 -18.310 1.00 77.06 89 GLY A C 1
ATOM 705 O O . GLY A 1 89 ? 17.771 9.604 -18.556 1.00 77.06 89 GLY A O 1
ATOM 706 N N . SER A 1 90 ? 19.223 8.052 -19.270 1.00 78.00 90 SER A N 1
ATOM 707 C CA . SER A 1 90 ? 19.306 8.470 -20.671 1.00 78.00 90 SER A CA 1
ATOM 708 C C . SER A 1 90 ? 18.187 7.964 -21.582 1.00 78.00 90 SER A C 1
ATOM 710 O O . SER A 1 90 ? 18.196 8.267 -22.772 1.00 78.00 90 SER A O 1
ATOM 712 N N . SER A 1 91 ? 17.226 7.190 -21.072 1.00 84.50 91 SER A N 1
ATOM 713 C CA . SER A 1 91 ? 16.130 6.653 -21.883 1.00 84.50 91 SER A CA 1
ATOM 714 C C . SER A 1 91 ? 14.775 7.112 -21.360 1.00 84.50 91 SER A C 1
ATOM 716 O O . SER A 1 91 ? 14.391 6.796 -20.233 1.00 84.50 91 SER A O 1
ATOM 718 N N . PHE A 1 92 ? 14.012 7.800 -22.213 1.00 86.50 92 PHE A N 1
ATOM 719 C CA . PHE A 1 92 ? 12.659 8.256 -21.892 1.00 86.50 92 PHE A CA 1
ATOM 720 C C . PHE A 1 92 ? 11.739 7.106 -21.453 1.00 86.50 92 PHE A C 1
ATOM 722 O O . PHE A 1 92 ? 11.034 7.221 -20.454 1.00 86.50 92 PHE A O 1
ATOM 729 N N . TRP A 1 93 ? 11.786 5.962 -22.142 1.00 86.50 93 TRP A N 1
ATOM 730 C CA . TRP A 1 93 ? 10.948 4.804 -21.815 1.00 86.50 93 TRP A CA 1
ATOM 731 C C . TRP A 1 93 ? 11.258 4.214 -20.440 1.00 86.50 93 TRP A C 1
ATOM 733 O O . TRP A 1 93 ? 10.346 3.783 -19.735 1.00 86.50 93 TRP A O 1
ATOM 743 N N . GLN A 1 94 ? 12.526 4.243 -20.020 1.00 85.12 94 GLN A N 1
ATOM 744 C CA . GLN A 1 94 ? 12.906 3.811 -18.676 1.00 85.12 94 GLN A CA 1
ATOM 745 C C . GLN A 1 94 ? 12.446 4.811 -17.608 1.00 85.12 94 GLN A C 1
ATOM 747 O O . GLN A 1 94 ? 12.003 4.391 -16.541 1.00 85.12 94 GLN A O 1
ATOM 752 N N . MET A 1 95 ? 12.457 6.115 -17.908 1.00 88.69 95 MET A N 1
ATOM 753 C CA . MET A 1 95 ? 11.897 7.149 -17.025 1.00 88.69 95 MET A CA 1
ATOM 754 C C . MET A 1 95 ? 10.377 7.055 -16.894 1.00 88.69 95 MET A C 1
ATOM 756 O O . MET A 1 95 ? 9.830 7.265 -15.806 1.00 88.69 95 MET A O 1
ATOM 760 N N . LEU A 1 96 ? 9.688 6.703 -17.981 1.00 89.88 96 LEU A N 1
ATOM 761 C CA . LEU A 1 96 ? 8.252 6.447 -17.966 1.00 89.88 96 LEU A CA 1
ATOM 762 C C . LEU A 1 96 ? 7.934 5.201 -17.135 1.00 89.88 96 LEU A C 1
ATOM 764 O O . LEU A 1 96 ? 7.083 5.266 -16.249 1.00 89.88 96 LEU A O 1
ATOM 768 N N . ALA A 1 97 ? 8.661 4.100 -17.356 1.00 87.88 97 ALA A N 1
ATOM 769 C CA . ALA A 1 97 ? 8.522 2.875 -16.571 1.00 87.88 97 ALA A CA 1
ATOM 770 C C . ALA A 1 97 ? 8.777 3.129 -15.079 1.00 87.88 97 ALA A C 1
ATOM 772 O O . ALA A 1 97 ? 7.966 2.722 -14.250 1.00 87.88 97 ALA A O 1
ATOM 773 N N . PHE A 1 98 ? 9.838 3.869 -14.736 1.00 88.94 98 PHE A N 1
ATOM 774 C CA . PHE A 1 98 ? 10.110 4.293 -13.362 1.00 88.94 98 PHE A CA 1
ATOM 775 C C . PHE A 1 98 ? 8.945 5.094 -12.769 1.00 88.94 98 PHE A C 1
ATOM 777 O O . PHE A 1 98 ? 8.502 4.803 -11.660 1.00 88.94 98 PHE A O 1
ATOM 784 N N . SER A 1 99 ? 8.408 6.068 -13.509 1.00 90.50 99 SER A N 1
ATOM 785 C CA . SER A 1 99 ? 7.313 6.920 -13.027 1.00 90.50 99 SER A CA 1
ATOM 786 C C . SER A 1 99 ? 6.030 6.120 -12.777 1.00 90.50 99 SER A C 1
ATOM 788 O O . SER A 1 99 ? 5.381 6.302 -11.746 1.00 90.50 99 SER A O 1
ATOM 790 N N . VAL A 1 100 ? 5.689 5.199 -13.685 1.00 90.69 100 VAL A N 1
ATOM 791 C CA . VAL A 1 100 ? 4.520 4.316 -13.556 1.00 90.69 100 VAL A CA 1
ATOM 792 C C . VAL A 1 100 ? 4.705 3.313 -12.416 1.00 90.69 100 VAL A C 1
ATOM 794 O O . VAL A 1 100 ? 3.792 3.143 -11.613 1.00 90.69 100 VAL A O 1
ATOM 797 N N . LEU A 1 101 ? 5.874 2.672 -12.307 1.00 89.62 101 LEU A N 1
ATOM 798 C CA . LEU A 1 101 ? 6.159 1.680 -11.264 1.00 89.62 101 LEU A CA 1
ATOM 799 C C . LEU A 1 101 ? 6.237 2.315 -9.871 1.00 89.62 101 LEU A C 1
ATOM 801 O O . LEU A 1 101 ? 5.668 1.768 -8.929 1.00 89.62 101 LEU A O 1
ATOM 805 N N . SER A 1 102 ? 6.889 3.475 -9.738 1.00 90.88 102 SER A N 1
ATOM 806 C CA . SER A 1 102 ? 6.973 4.222 -8.475 1.00 90.88 102 SER A CA 1
ATOM 807 C C . SER A 1 102 ? 5.580 4.629 -7.984 1.00 90.88 102 SER A C 1
ATOM 809 O O . SER A 1 102 ? 5.205 4.328 -6.847 1.00 90.88 102 SER A O 1
ATOM 811 N N . TRP A 1 103 ? 4.757 5.205 -8.868 1.00 92.38 103 TRP A N 1
ATOM 812 C CA . TRP A 1 103 ? 3.374 5.548 -8.534 1.00 92.38 103 TRP A CA 1
ATOM 813 C C . TRP A 1 103 ? 2.512 4.307 -8.249 1.00 92.38 103 TRP A C 1
ATOM 815 O O . TRP A 1 103 ? 1.744 4.290 -7.286 1.00 92.38 103 TRP A O 1
ATOM 825 N N . GLY A 1 104 ? 2.666 3.243 -9.040 1.00 91.50 104 GLY A N 1
ATOM 826 C CA . GLY A 1 104 ? 1.953 1.980 -8.854 1.00 91.50 104 GLY A CA 1
ATOM 827 C C . GLY A 1 104 ? 2.264 1.314 -7.513 1.00 91.50 104 GLY A C 1
ATOM 828 O O . GLY A 1 104 ? 1.356 0.788 -6.872 1.00 91.50 104 GLY A O 1
ATOM 829 N N . LEU A 1 105 ? 3.513 1.399 -7.044 1.00 90.19 105 LEU A N 1
ATOM 830 C CA . LEU A 1 105 ? 3.924 0.913 -5.725 1.00 90.19 105 LEU A CA 1
ATOM 831 C C . LEU A 1 105 ? 3.243 1.719 -4.613 1.00 90.19 105 LEU A C 1
ATOM 833 O O . LEU A 1 105 ? 2.650 1.127 -3.713 1.00 90.19 105 LEU A O 1
ATOM 837 N N . TRP A 1 106 ? 3.245 3.053 -4.706 1.00 91.88 106 TRP A N 1
ATOM 838 C CA . TRP A 1 106 ? 2.508 3.920 -3.774 1.00 91.88 106 TRP A CA 1
ATOM 839 C C . TRP A 1 106 ? 1.021 3.576 -3.718 1.00 91.88 106 TRP A C 1
ATOM 841 O O . TRP A 1 106 ? 0.438 3.477 -2.635 1.00 91.88 106 TRP A O 1
ATOM 851 N N . MET A 1 107 ? 0.414 3.346 -4.882 1.00 91.69 107 MET A N 1
ATOM 852 C CA . MET A 1 107 ? -0.978 2.929 -4.972 1.00 91.69 107 MET A CA 1
ATOM 853 C C . MET A 1 107 ? -1.191 1.556 -4.319 1.00 91.69 107 MET A C 1
ATOM 855 O O . MET A 1 107 ? -2.116 1.406 -3.523 1.00 91.69 107 MET A O 1
ATOM 859 N N . ALA A 1 108 ? -0.331 0.571 -4.592 1.00 91.88 108 ALA A N 1
ATOM 860 C CA . ALA A 1 108 ? -0.415 -0.761 -3.993 1.00 91.88 108 ALA A CA 1
ATOM 861 C C . ALA A 1 108 ? -0.314 -0.707 -2.461 1.00 91.88 108 ALA A C 1
ATOM 863 O O . ALA A 1 108 ? -1.186 -1.243 -1.781 1.00 91.88 108 ALA A O 1
ATOM 864 N N . VAL A 1 109 ? 0.677 0.014 -1.923 1.00 92.25 109 VAL A N 1
ATOM 865 C CA . VAL A 1 109 ? 0.847 0.235 -0.474 1.00 92.25 109 VAL A CA 1
ATOM 866 C C . VAL A 1 109 ? -0.413 0.847 0.126 1.00 92.25 109 VAL A C 1
ATOM 868 O O . VAL A 1 109 ? -0.929 0.349 1.124 1.00 92.25 109 VAL A O 1
ATOM 871 N N . PHE A 1 110 ? -0.960 1.884 -0.507 1.00 92.75 110 PHE A N 1
ATOM 872 C CA . PHE A 1 110 ? -2.193 2.511 -0.048 1.00 92.75 110 PHE A CA 1
ATOM 873 C C . PHE A 1 110 ? -3.373 1.526 -0.003 1.00 92.75 110 PHE A C 1
ATOM 875 O O . PHE A 1 110 ? -4.073 1.453 1.007 1.00 92.75 110 PHE A O 1
ATOM 882 N N . TYR A 1 111 ? -3.574 0.722 -1.050 1.00 92.25 111 TYR A N 1
ATOM 883 C CA . TYR A 1 111 ? -4.637 -0.289 -1.069 1.00 92.25 111 TYR A CA 1
ATOM 884 C C . TYR A 1 111 ? -4.408 -1.416 -0.056 1.00 92.25 111 TYR A C 1
ATOM 886 O O . TYR A 1 111 ? -5.370 -1.870 0.564 1.00 92.25 111 TYR A O 1
ATOM 894 N N . PHE A 1 112 ? -3.163 -1.837 0.171 1.00 93.69 112 PHE A N 1
ATOM 895 C CA . PHE A 1 112 ? -2.831 -2.807 1.217 1.00 93.69 112 PHE A CA 1
ATOM 896 C C . PHE A 1 112 ? -3.127 -2.254 2.613 1.00 93.69 112 PHE A C 1
ATOM 898 O O . PHE A 1 112 ? -3.672 -2.979 3.446 1.00 93.69 112 PHE A O 1
ATOM 905 N N . CYS A 1 113 ? -2.866 -0.969 2.855 1.00 93.50 113 CYS A N 1
ATOM 906 C CA . CYS A 1 113 ? -3.277 -0.290 4.082 1.00 93.50 113 CYS A CA 1
ATOM 907 C C . CYS A 1 113 ? -4.808 -0.262 4.232 1.00 93.50 113 CYS A C 1
ATOM 909 O O . CYS A 1 113 ? -5.322 -0.559 5.310 1.00 93.50 113 CYS A O 1
ATOM 911 N N . LEU A 1 114 ? -5.558 0.029 3.162 1.00 91.50 114 LEU A N 1
ATOM 912 C CA . LEU A 1 114 ? -7.024 -0.039 3.213 1.00 91.50 114 LEU A CA 1
ATOM 913 C C . LEU A 1 114 ? -7.525 -1.456 3.529 1.00 91.50 114 LEU A C 1
ATOM 915 O O . LEU A 1 114 ? -8.455 -1.592 4.323 1.00 91.50 114 LEU A O 1
ATOM 919 N N . LEU A 1 115 ? -6.916 -2.495 2.941 1.00 92.81 115 LEU A N 1
ATOM 920 C CA . LEU A 1 115 ? -7.251 -3.895 3.235 1.00 92.81 115 LEU A CA 1
ATOM 921 C C . LEU A 1 115 ? -7.042 -4.217 4.711 1.00 92.81 115 LEU A C 1
ATOM 923 O O . LEU A 1 115 ? -7.928 -4.783 5.343 1.00 92.81 115 LEU A O 1
ATOM 927 N N . LEU A 1 116 ? -5.908 -3.805 5.280 1.00 92.44 116 LEU A N 1
ATOM 928 C CA . LEU A 1 116 ? -5.641 -3.996 6.702 1.00 92.44 116 LEU A CA 1
ATOM 929 C C . LEU A 1 116 ? -6.707 -3.315 7.563 1.00 92.44 116 LEU A C 1
ATOM 931 O O . LEU A 1 116 ? -7.228 -3.909 8.506 1.00 92.44 116 LEU A O 1
ATOM 935 N N . LEU A 1 117 ? -7.065 -2.079 7.218 1.00 91.19 117 LEU A N 1
ATOM 936 C CA . LEU A 1 117 ? -8.072 -1.322 7.948 1.00 91.19 117 LEU A CA 1
ATOM 937 C C . LEU A 1 117 ? -9.458 -1.984 7.892 1.00 91.19 117 LEU A C 1
ATOM 939 O O . LEU A 1 117 ? -10.162 -2.020 8.905 1.00 91.19 117 LEU A O 1
ATOM 943 N N . ALA A 1 118 ? -9.840 -2.508 6.725 1.00 90.56 118 ALA A N 1
ATOM 944 C CA . ALA A 1 118 ? -11.082 -3.252 6.541 1.00 90.56 118 ALA A CA 1
ATOM 945 C C . ALA A 1 118 ? -11.073 -4.576 7.322 1.00 90.56 118 ALA A C 1
ATOM 947 O O . ALA A 1 118 ? -12.078 -4.906 7.951 1.00 90.56 118 ALA A O 1
ATOM 948 N N . ALA A 1 119 ? -9.938 -5.279 7.360 1.00 90.94 119 ALA A N 1
ATOM 949 C CA . ALA A 1 119 ? -9.778 -6.525 8.104 1.00 90.94 119 ALA A CA 1
ATOM 950 C C . ALA A 1 119 ? -9.861 -6.311 9.626 1.00 90.94 119 ALA A C 1
ATOM 952 O O . ALA A 1 119 ? -10.576 -7.045 10.310 1.00 90.94 119 ALA A O 1
ATOM 953 N N . ILE A 1 120 ? -9.189 -5.281 10.158 1.00 89.94 120 ILE A N 1
ATOM 954 C CA . ILE A 1 120 ? -9.226 -4.928 11.592 1.00 89.94 120 ILE A CA 1
ATOM 955 C C . ILE A 1 120 ? -10.650 -4.567 12.025 1.00 89.94 120 ILE A C 1
ATOM 957 O O . ILE A 1 120 ? -11.114 -4.989 13.084 1.00 89.94 120 ILE A O 1
ATOM 961 N N . ASN A 1 121 ? -11.356 -3.796 11.198 1.00 88.62 121 ASN A N 1
ATOM 962 C CA . ASN A 1 121 ? -12.706 -3.318 11.482 1.00 88.62 121 ASN A CA 1
ATOM 963 C C . ASN A 1 121 ? -13.785 -4.154 10.775 1.00 88.62 121 ASN A C 1
ATOM 965 O O . ASN A 1 121 ? -14.863 -3.645 10.473 1.00 88.62 121 ASN A O 1
ATOM 969 N N . TYR A 1 122 ? -13.527 -5.441 10.520 1.00 84.88 122 TYR A N 1
ATOM 970 C CA . TYR A 1 122 ? -14.449 -6.312 9.779 1.00 84.88 122 TYR A CA 1
ATOM 971 C C . TYR A 1 122 ? -15.838 -6.394 10.433 1.00 84.88 122 TYR A C 1
ATOM 973 O O . TYR A 1 122 ? -16.856 -6.365 9.750 1.00 84.88 122 TYR A O 1
ATOM 981 N N . ARG A 1 123 ? -15.886 -6.431 11.772 1.00 81.88 123 ARG A N 1
ATOM 982 C CA . ARG A 1 123 ? -17.133 -6.518 12.556 1.00 81.88 123 ARG A CA 1
ATOM 983 C C . ARG A 1 123 ? -17.766 -5.159 12.876 1.00 81.88 123 ARG A C 1
ATOM 985 O O . ARG A 1 123 ? -18.816 -5.126 13.509 1.00 81.88 123 ARG A O 1
ATOM 992 N N . ALA A 1 124 ? -17.129 -4.051 12.497 1.00 82.75 124 ALA A N 1
ATOM 993 C CA . ALA A 1 124 ? -17.642 -2.721 12.796 1.00 82.75 124 ALA A CA 1
ATOM 994 C C . ALA A 1 124 ? -18.755 -2.324 11.801 1.00 82.75 124 ALA A C 1
ATOM 996 O O . ALA A 1 124 ? -18.617 -2.590 10.595 1.00 82.75 124 ALA A O 1
ATOM 997 N N . PRO A 1 125 ? -19.846 -1.696 12.282 1.00 75.38 125 PRO A N 1
ATOM 998 C CA . PRO A 1 125 ? -20.915 -1.196 11.424 1.00 75.38 125 PRO A CA 1
ATOM 999 C C . PRO A 1 125 ? -20.433 -0.033 10.539 1.00 75.38 125 PRO A C 1
ATOM 1001 O O . PRO A 1 125 ? -19.517 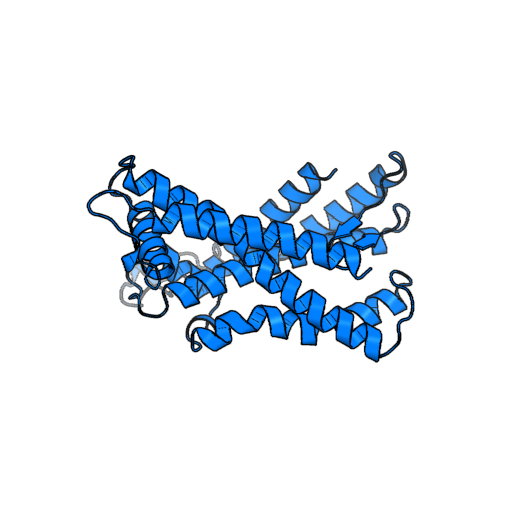0.703 10.900 1.00 75.38 125 PRO A O 1
ATOM 1004 N N . ASP A 1 126 ? -21.082 0.169 9.387 1.00 72.62 126 ASP A N 1
ATOM 1005 C CA . ASP A 1 126 ? -20.766 1.229 8.402 1.00 72.62 126 ASP A CA 1
ATOM 1006 C C . ASP A 1 126 ? -21.149 2.658 8.852 1.00 72.62 126 ASP A C 1
ATOM 1008 O O . ASP A 1 126 ? -21.327 3.560 8.030 1.00 72.62 126 ASP A O 1
ATOM 1012 N N . THR A 1 127 ? -21.292 2.888 10.158 1.00 73.75 127 THR A N 1
ATOM 1013 C CA . THR A 1 127 ? -21.615 4.206 10.721 1.00 73.75 127 THR A CA 1
ATOM 1014 C C . THR A 1 127 ? -20.442 5.179 10.606 1.00 73.75 127 THR A C 1
ATOM 1016 O O . THR A 1 127 ? -20.656 6.382 10.467 1.00 73.75 127 THR A O 1
ATOM 1019 N N . ASP A 1 128 ? -19.207 4.668 10.616 1.00 81.44 128 ASP A N 1
ATOM 1020 C CA . ASP A 1 128 ? -18.002 5.493 10.562 1.00 81.44 128 ASP A CA 1
ATOM 1021 C C . ASP A 1 128 ? -17.678 5.927 9.115 1.00 81.44 128 ASP A C 1
ATOM 1023 O O . ASP A 1 128 ? -17.436 5.078 8.248 1.00 81.44 128 ASP A O 1
ATOM 1027 N N . PRO A 1 129 ? -17.590 7.243 8.820 1.00 84.19 129 PRO A N 1
ATOM 1028 C CA . PRO A 1 129 ? -17.405 7.743 7.454 1.00 84.19 129 PRO A CA 1
ATOM 1029 C C . PRO A 1 129 ? -16.065 7.317 6.837 1.00 84.19 129 PRO A C 1
ATOM 1031 O O . PRO A 1 129 ? -15.991 7.050 5.639 1.00 84.19 129 PRO A O 1
ATOM 1034 N N . TRP A 1 130 ? -15.015 7.204 7.655 1.00 82.50 130 TRP A N 1
ATOM 1035 C CA . TRP A 1 130 ? -13.679 6.780 7.225 1.00 82.50 130 TRP A CA 1
ATOM 1036 C C . TRP A 1 130 ? -13.628 5.299 6.840 1.00 82.50 130 TRP A C 1
ATOM 1038 O O . TRP A 1 130 ? -13.007 4.940 5.838 1.00 82.50 130 TRP A O 1
ATOM 1048 N N . LEU A 1 131 ? -14.333 4.447 7.590 1.00 85.31 131 LEU A N 1
ATOM 1049 C CA . LEU A 1 131 ? -14.463 3.024 7.280 1.00 85.31 131 LEU A CA 1
ATOM 1050 C C . LEU A 1 131 ? -15.336 2.807 6.042 1.00 85.31 131 LEU A C 1
ATOM 1052 O O . LEU A 1 131 ? -15.012 2.000 5.172 1.00 85.31 131 LEU A O 1
ATOM 1056 N N . LYS A 1 132 ? -16.415 3.583 5.914 1.00 85.88 132 LYS A N 1
ATOM 1057 C CA . LYS A 1 132 ? -17.247 3.567 4.712 1.00 85.88 132 LYS A CA 1
ATOM 1058 C C . LYS A 1 132 ? -16.434 3.950 3.474 1.00 85.88 132 LYS A C 1
ATOM 1060 O O . LYS A 1 132 ? -16.532 3.282 2.447 1.00 85.88 132 LYS A O 1
ATOM 1065 N N . LEU A 1 133 ? -15.594 4.983 3.572 1.00 84.25 133 LEU A N 1
ATOM 1066 C CA . LEU A 1 133 ? -14.715 5.402 2.481 1.00 84.25 133 LEU A CA 1
ATOM 1067 C C . LEU A 1 133 ? -13.716 4.297 2.104 1.00 84.25 133 LEU A C 1
ATOM 1069 O O . LEU A 1 133 ? -13.586 3.982 0.920 1.00 84.25 133 LEU A O 1
ATOM 1073 N N . SER A 1 134 ? -13.067 3.645 3.076 1.00 85.00 134 SER A N 1
ATOM 1074 C CA . SER A 1 134 ? -12.129 2.549 2.782 1.00 85.00 134 SER A CA 1
ATOM 1075 C C . SER A 1 134 ? -12.813 1.368 2.082 1.00 85.00 134 SER A C 1
ATOM 1077 O O . SER A 1 134 ? -12.315 0.888 1.058 1.00 85.00 134 SER A O 1
ATOM 1079 N N . ARG A 1 135 ? -13.999 0.961 2.554 1.00 86.75 135 ARG A N 1
ATOM 1080 C CA . ARG A 1 135 ? -14.807 -0.109 1.942 1.00 86.75 135 ARG A CA 1
ATOM 1081 C C . ARG A 1 135 ? -15.278 0.257 0.532 1.00 86.75 135 ARG A C 1
ATOM 1083 O O . ARG A 1 135 ? -15.229 -0.587 -0.359 1.00 86.75 135 ARG A O 1
ATOM 1090 N N . LEU A 1 136 ? -15.640 1.518 0.282 1.00 86.06 136 LEU A N 1
ATOM 1091 C CA . LEU A 1 136 ? -15.993 2.003 -1.061 1.00 86.06 136 LEU A CA 1
ATOM 1092 C C . LEU A 1 136 ? -14.816 1.921 -2.046 1.00 86.06 136 LEU A C 1
ATOM 1094 O O . LEU A 1 136 ? -15.005 1.552 -3.210 1.00 86.06 136 LEU A O 1
ATOM 1098 N N . HIS A 1 137 ? -13.596 2.232 -1.599 1.00 86.25 137 HIS A N 1
ATOM 1099 C CA . HIS A 1 137 ? -12.409 2.121 -2.451 1.00 86.25 137 HIS A CA 1
ATOM 1100 C C . HIS A 1 137 ? -12.053 0.664 -2.774 1.00 86.25 137 HIS A C 1
ATOM 1102 O O . HIS A 1 137 ? -11.680 0.387 -3.917 1.00 86.25 137 HIS A O 1
ATOM 1108 N N . LEU A 1 138 ? -12.211 -0.245 -1.808 1.00 86.00 138 LEU A N 1
ATOM 1109 C CA . LEU A 1 138 ? -11.951 -1.684 -1.951 1.00 86.00 138 LEU A CA 1
ATOM 1110 C C . LEU A 1 138 ? -13.069 -2.447 -2.687 1.00 86.00 138 LEU A C 1
ATOM 1112 O O . LEU A 1 138 ? -12.822 -3.492 -3.294 1.00 86.00 138 LEU A O 1
ATOM 1116 N N . GLY A 1 139 ? -14.303 -1.941 -2.655 1.00 86.38 139 GLY A N 1
ATOM 1117 C CA . GLY A 1 139 ? -15.463 -2.580 -3.271 1.00 86.38 139 GLY A CA 1
ATOM 1118 C C . GLY A 1 139 ? -15.762 -3.949 -2.655 1.00 86.38 139 GLY A C 1
ATOM 1119 O O . GLY A 1 139 ? -15.850 -4.093 -1.440 1.00 86.38 139 GLY A O 1
ATOM 1120 N N . ARG A 1 140 ? -15.912 -4.980 -3.498 1.00 86.25 140 ARG A N 1
ATOM 1121 C CA . ARG A 1 140 ? -16.272 -6.344 -3.058 1.00 86.25 140 ARG A CA 1
ATOM 1122 C C . ARG A 1 140 ? -15.221 -6.990 -2.153 1.00 86.25 140 ARG A C 1
ATOM 1124 O O . ARG A 1 140 ? -15.580 -7.761 -1.271 1.00 86.25 140 ARG A O 1
ATOM 1131 N N . VAL A 1 141 ? -13.946 -6.653 -2.349 1.00 87.50 141 VAL A N 1
ATOM 1132 C CA . VAL A 1 141 ? -12.830 -7.226 -1.578 1.00 87.50 141 VAL A CA 1
ATOM 1133 C C . VAL A 1 141 ? -12.918 -6.831 -0.100 1.00 87.50 141 VAL A C 1
ATOM 1135 O O . VAL A 1 141 ? -12.474 -7.580 0.762 1.00 87.50 141 VAL A O 1
ATOM 1138 N N . ALA A 1 142 ? -13.568 -5.704 0.212 1.00 85.00 142 ALA A N 1
ATOM 1139 C CA . ALA A 1 142 ? -13.741 -5.224 1.582 1.00 85.00 142 ALA A CA 1
ATOM 1140 C C . ALA A 1 142 ? -14.599 -6.151 2.462 1.00 85.00 142 ALA A C 1
ATOM 1142 O O . ALA A 1 142 ? -14.503 -6.096 3.686 1.00 85.00 142 ALA A O 1
ATOM 1143 N N . PHE A 1 143 ? -15.434 -6.985 1.836 1.00 83.94 143 PHE A N 1
ATOM 1144 C CA . PHE A 1 143 ? -16.355 -7.903 2.509 1.00 83.94 143 PHE A CA 1
ATOM 1145 C C . PHE A 1 143 ? -15.835 -9.342 2.553 1.00 83.94 143 PHE A C 1
ATOM 1147 O O . PHE A 1 143 ? -16.523 -10.233 3.043 1.00 83.94 143 PHE A O 1
ATOM 1154 N N . TRP A 1 144 ? -14.632 -9.599 2.034 1.00 89.06 144 TRP A N 1
ATOM 1155 C CA . TRP A 1 144 ? -14.018 -10.919 2.152 1.00 89.06 144 TRP A CA 1
ATOM 1156 C C . TRP A 1 144 ? -13.648 -11.220 3.610 1.00 89.06 144 TRP A C 1
ATOM 1158 O O . TRP A 1 144 ? -13.392 -10.286 4.371 1.00 89.06 144 TRP A O 1
ATOM 1168 N N . PRO A 1 145 ? -13.567 -12.500 4.013 1.00 90.12 145 PRO A N 1
ATOM 1169 C CA . PRO A 1 145 ? -13.070 -12.874 5.332 1.00 90.12 145 PRO A CA 1
ATOM 1170 C C . PRO A 1 145 ? -11.717 -12.207 5.642 1.00 90.12 145 PRO A C 1
ATOM 1172 O O . PRO A 1 145 ? -10.850 -12.157 4.762 1.00 90.12 145 PRO A O 1
ATOM 1175 N N . PRO A 1 146 ? -11.488 -11.733 6.882 1.00 88.94 146 PRO A N 1
ATOM 1176 C CA . PRO A 1 146 ? -10.307 -10.937 7.223 1.00 88.94 146 PRO A CA 1
ATOM 1177 C C . PRO A 1 146 ? -9.000 -11.690 6.954 1.00 88.94 146 PRO A C 1
ATOM 1179 O O . PRO A 1 146 ? -8.043 -11.099 6.470 1.00 88.94 146 PRO A O 1
ATOM 1182 N N . TYR A 1 147 ? -8.970 -13.009 7.167 1.00 90.19 147 TYR A N 1
ATOM 1183 C CA . TYR A 1 147 ? -7.796 -13.841 6.883 1.00 90.19 147 TYR A CA 1
ATOM 1184 C C . TYR A 1 147 ? -7.390 -13.802 5.402 1.00 90.19 147 TYR A C 1
ATOM 1186 O O . TYR A 1 147 ? -6.205 -13.739 5.088 1.00 90.19 147 TYR A O 1
ATOM 1194 N N . ILE A 1 148 ? -8.364 -13.771 4.486 1.00 91.25 148 ILE A N 1
ATOM 1195 C CA . ILE A 1 148 ? -8.101 -13.682 3.045 1.00 91.25 148 ILE A CA 1
ATOM 1196 C C . ILE A 1 148 ? -7.606 -12.278 2.690 1.00 91.25 148 ILE A C 1
ATOM 1198 O O . ILE A 1 148 ? -6.650 -12.150 1.930 1.00 91.25 148 ILE A O 1
ATOM 1202 N N . GLN A 1 149 ? -8.199 -11.227 3.272 1.00 89.88 149 GLN A N 1
ATOM 1203 C CA . GLN A 1 149 ? -7.738 -9.846 3.066 1.00 89.88 149 GLN A CA 1
ATOM 1204 C C . GLN A 1 149 ? -6.287 -9.656 3.524 1.00 89.88 149 GLN A C 1
ATOM 1206 O O . GLN A 1 149 ? -5.512 -8.982 2.847 1.00 89.88 149 GLN A O 1
ATOM 1211 N N . LEU A 1 150 ? -5.918 -10.281 4.646 1.00 90.69 150 LEU A N 1
ATOM 1212 C CA . LEU A 1 150 ? -4.568 -10.222 5.196 1.00 90.69 150 LEU A CA 1
ATOM 1213 C C . LEU A 1 150 ? -3.551 -10.993 4.339 1.00 90.69 150 LEU A C 1
ATOM 1215 O O . LEU A 1 150 ? -2.414 -10.559 4.196 1.00 90.69 150 LEU A O 1
ATOM 1219 N N . LEU A 1 151 ? -3.934 -12.111 3.724 1.00 93.44 151 LEU A N 1
ATOM 1220 C CA . LEU A 1 151 ? -3.025 -12.866 2.852 1.00 93.44 151 LEU A CA 1
ATOM 1221 C C . LEU A 1 151 ? -2.931 -12.297 1.429 1.00 93.44 151 LEU A C 1
ATOM 1223 O O . LEU A 1 151 ? -2.015 -12.641 0.681 1.00 93.44 151 LEU A O 1
ATOM 1227 N N . LEU A 1 152 ? -3.847 -11.407 1.044 1.00 92.75 152 LEU A N 1
ATOM 1228 C CA . LEU A 1 152 ? -3.937 -10.867 -0.311 1.00 92.75 152 LEU A CA 1
ATOM 1229 C C . LEU A 1 152 ? -2.650 -10.159 -0.777 1.00 92.75 152 LEU A C 1
ATOM 1231 O O . LEU A 1 152 ? -2.213 -10.457 -1.888 1.00 92.75 152 LEU A O 1
ATOM 1235 N N . PRO A 1 153 ? -1.981 -9.301 0.022 1.00 92.38 153 PRO A N 1
ATOM 1236 C CA . PRO A 1 153 ? -0.713 -8.694 -0.388 1.00 92.38 153 PRO A CA 1
ATOM 1237 C C . PRO A 1 153 ? 0.382 -9.736 -0.653 1.00 92.38 153 PRO A C 1
ATOM 1239 O O . PRO A 1 153 ? 1.141 -9.600 -1.611 1.00 92.38 153 PRO A O 1
ATOM 1242 N N . TYR A 1 154 ? 0.429 -10.813 0.136 1.00 92.56 154 TYR A N 1
ATOM 1243 C CA . TYR A 1 154 ? 1.399 -11.892 -0.061 1.00 92.56 154 TYR A CA 1
ATOM 1244 C C . TYR A 1 154 ? 1.177 -12.615 -1.394 1.00 92.56 154 TYR A C 1
ATOM 1246 O O . TYR A 1 154 ? 2.099 -12.735 -2.204 1.00 92.56 154 TYR A O 1
ATOM 1254 N N . PHE A 1 155 ? -0.066 -13.020 -1.668 1.00 93.38 155 PHE A N 1
ATOM 1255 C CA . PHE A 1 155 ? -0.419 -13.650 -2.941 1.00 93.38 155 PHE A CA 1
ATOM 1256 C C . PHE A 1 155 ? -0.273 -12.698 -4.131 1.00 93.38 155 PHE A C 1
ATOM 1258 O O . PHE A 1 155 ? 0.126 -13.131 -5.210 1.00 93.38 155 PHE A O 1
ATOM 1265 N N . ALA A 1 156 ? -0.529 -11.401 -3.943 1.00 91.56 156 ALA A N 1
ATOM 1266 C CA . ALA A 1 156 ? -0.288 -10.398 -4.971 1.00 91.56 156 ALA A CA 1
ATOM 1267 C C . ALA A 1 156 ? 1.196 -10.359 -5.362 1.00 91.56 156 ALA A C 1
ATOM 1269 O O . ALA A 1 156 ? 1.501 -10.366 -6.550 1.00 91.56 156 ALA A O 1
ATOM 1270 N N . GLY A 1 157 ? 2.120 -10.395 -4.397 1.00 89.69 157 GLY A N 1
ATOM 1271 C CA . GLY A 1 157 ? 3.554 -10.494 -4.688 1.00 89.69 157 GLY A CA 1
ATOM 1272 C C . GLY A 1 157 ? 3.915 -11.784 -5.428 1.00 89.69 157 GLY A C 1
ATOM 1273 O O . GLY A 1 157 ? 4.613 -11.731 -6.439 1.00 89.69 157 GLY A O 1
ATOM 1274 N N . LEU A 1 158 ? 3.369 -12.923 -4.989 1.00 91.38 158 LEU A N 1
ATOM 1275 C CA . LEU A 1 158 ? 3.608 -14.226 -5.620 1.00 91.38 158 LEU A CA 1
ATOM 1276 C C . LEU A 1 158 ? 3.144 -14.298 -7.082 1.00 91.38 158 LEU A C 1
ATOM 1278 O O . LEU A 1 158 ? 3.827 -14.888 -7.913 1.00 91.38 158 LEU A O 1
ATOM 1282 N N . ILE A 1 159 ? 1.982 -13.719 -7.388 1.00 93.19 159 ILE A N 1
ATOM 1283 C CA . ILE A 1 159 ? 1.343 -13.826 -8.707 1.00 93.19 159 ILE A CA 1
ATOM 1284 C C . ILE A 1 159 ? 1.826 -12.725 -9.655 1.00 93.19 159 ILE A C 1
ATOM 1286 O O . ILE A 1 159 ? 2.026 -12.976 -10.842 1.00 93.19 159 ILE A O 1
ATOM 1290 N N . LEU A 1 160 ? 2.012 -11.499 -9.155 1.00 91.31 160 LEU A N 1
ATOM 1291 C CA . LEU A 1 160 ? 2.363 -10.348 -9.991 1.00 91.31 160 LEU A CA 1
ATOM 1292 C C . LEU A 1 160 ? 3.863 -10.273 -10.292 1.00 91.31 160 LEU A C 1
ATOM 1294 O O . LEU A 1 160 ? 4.233 -9.711 -11.324 1.00 91.31 160 LEU A O 1
ATOM 1298 N N . TRP A 1 161 ? 4.729 -10.828 -9.434 1.00 90.88 161 TRP A N 1
ATOM 1299 C CA . TRP A 1 161 ? 6.178 -10.744 -9.640 1.00 90.88 161 TRP A CA 1
ATOM 1300 C C . TRP A 1 161 ? 6.678 -11.499 -10.879 1.00 90.88 161 TRP A C 1
ATOM 1302 O O . TRP A 1 161 ? 7.393 -10.878 -11.662 1.00 90.88 161 TRP A O 1
ATOM 1312 N N . PRO A 1 162 ? 6.300 -12.766 -11.148 1.00 90.88 162 PRO A N 1
ATOM 1313 C CA . PRO A 1 162 ? 6.780 -13.486 -12.329 1.00 90.88 162 PRO A CA 1
ATOM 1314 C C . PRO A 1 162 ? 6.529 -12.771 -13.672 1.00 90.88 162 PRO A C 1
ATOM 1316 O O . PRO A 1 162 ? 7.489 -12.598 -14.429 1.00 90.88 162 PRO A O 1
ATOM 1319 N N . PRO A 1 163 ? 5.304 -12.294 -13.992 1.00 91.50 163 PRO A N 1
ATOM 1320 C CA . PRO A 1 163 ? 5.079 -11.567 -15.239 1.00 91.50 163 PRO A CA 1
ATOM 1321 C C . PRO A 1 163 ? 5.780 -10.204 -15.247 1.00 91.50 163 PRO A C 1
ATOM 1323 O O . PRO A 1 163 ? 6.310 -9.806 -16.284 1.00 91.50 163 PRO A O 1
ATOM 1326 N N . ALA A 1 164 ? 5.842 -9.502 -14.108 1.00 88.44 164 ALA A N 1
ATOM 1327 C CA . ALA A 1 164 ? 6.575 -8.242 -14.012 1.00 88.44 164 ALA A CA 1
ATOM 1328 C C . ALA A 1 164 ? 8.075 -8.444 -14.279 1.00 88.44 164 ALA A C 1
ATOM 1330 O O . ALA A 1 164 ? 8.660 -7.712 -15.074 1.00 88.44 164 ALA A O 1
ATOM 1331 N N . HIS A 1 165 ? 8.682 -9.473 -13.686 1.00 88.62 165 HIS A N 1
ATOM 1332 C CA . HIS A 1 165 ? 10.081 -9.825 -13.898 1.00 88.62 165 HIS A CA 1
ATOM 1333 C C . HIS A 1 165 ? 10.359 -10.194 -15.360 1.00 88.62 165 HIS A C 1
ATOM 1335 O O . HIS A 1 165 ? 11.331 -9.709 -15.933 1.00 88.62 165 HIS A O 1
ATOM 1341 N N . ALA A 1 166 ? 9.472 -10.961 -16.002 1.00 88.00 166 ALA A N 1
ATOM 1342 C CA . ALA A 1 166 ? 9.598 -11.286 -17.423 1.00 88.00 166 ALA A CA 1
ATOM 1343 C C . ALA A 1 166 ? 9.581 -10.032 -18.319 1.00 88.00 166 ALA A C 1
ATOM 1345 O O . ALA A 1 166 ? 10.350 -9.938 -19.277 1.00 88.00 166 ALA A O 1
ATOM 1346 N N . ILE A 1 167 ? 8.736 -9.043 -18.005 1.00 87.25 167 ILE A N 1
ATOM 1347 C CA . ILE A 1 167 ? 8.710 -7.754 -18.718 1.00 87.25 167 ILE A CA 1
ATOM 1348 C C . ILE A 1 167 ? 10.007 -6.975 -18.466 1.00 87.25 167 ILE A C 1
ATOM 1350 O O . ILE A 1 167 ? 10.609 -6.470 -19.411 1.00 87.25 167 ILE A O 1
ATOM 1354 N N . LEU A 1 168 ? 10.472 -6.910 -17.215 1.00 86.06 168 LEU A N 1
ATOM 1355 C CA . LEU A 1 168 ? 11.723 -6.231 -16.856 1.00 86.06 168 LEU A CA 1
ATOM 1356 C C . LEU A 1 168 ? 12.934 -6.853 -17.563 1.00 86.06 168 LEU A C 1
ATOM 1358 O O . LEU A 1 168 ? 13.801 -6.122 -18.044 1.00 86.06 168 LEU A O 1
ATOM 1362 N N . GLN A 1 169 ? 12.966 -8.179 -17.691 1.00 87.62 169 GLN A N 1
ATOM 1363 C CA . GLN A 1 169 ? 13.996 -8.899 -18.435 1.00 87.62 169 GLN A CA 1
ATOM 1364 C C . GLN A 1 169 ? 13.957 -8.547 -19.930 1.00 87.62 169 GLN A C 1
ATOM 1366 O O . GLN A 1 169 ? 14.993 -8.219 -20.503 1.00 87.62 169 GLN A O 1
ATOM 1371 N N . ARG A 1 170 ? 12.769 -8.529 -20.559 1.00 85.75 170 ARG A N 1
ATOM 1372 C CA . ARG A 1 170 ? 12.607 -8.110 -21.970 1.00 85.75 170 ARG A CA 1
ATOM 1373 C C . ARG A 1 170 ? 13.066 -6.671 -22.214 1.00 85.75 170 ARG A C 1
ATOM 1375 O O . ARG A 1 170 ? 13.561 -6.360 -23.291 1.00 85.75 170 ARG A O 1
ATOM 1382 N N . CYS A 1 171 ? 12.925 -5.806 -21.214 1.00 81.19 171 CYS A N 1
ATOM 1383 C CA . CYS A 1 171 ? 13.369 -4.415 -21.262 1.00 81.19 171 CYS A CA 1
ATOM 1384 C C . CYS A 1 171 ? 14.857 -4.220 -20.898 1.00 81.19 171 CYS A C 1
ATOM 1386 O O . CYS A 1 171 ? 15.293 -3.072 -20.791 1.00 81.19 171 CYS A O 1
ATOM 1388 N N . ASN A 1 172 ? 15.631 -5.298 -20.696 1.00 80.44 172 ASN A N 1
ATOM 1389 C CA . ASN A 1 172 ? 17.024 -5.270 -20.223 1.00 80.44 172 ASN A CA 1
ATOM 1390 C C . ASN A 1 172 ? 17.212 -4.515 -18.887 1.00 80.44 172 ASN A C 1
ATOM 1392 O O . ASN A 1 172 ? 18.245 -3.890 -18.655 1.00 80.44 172 ASN A O 1
ATOM 1396 N N . MET A 1 173 ? 16.198 -4.546 -18.014 1.00 76.94 173 MET A N 1
ATOM 1397 C CA . MET A 1 173 ? 16.206 -3.888 -16.696 1.00 76.94 173 MET A CA 1
ATOM 1398 C C . MET A 1 173 ? 16.542 -4.849 -15.549 1.00 76.94 173 MET A C 1
ATOM 1400 O O . MET A 1 173 ? 16.875 -4.401 -14.455 1.00 76.94 173 MET A O 1
ATOM 1404 N N . ALA A 1 174 ? 16.433 -6.159 -15.776 1.00 81.38 174 ALA A N 1
ATOM 1405 C CA . ALA A 1 174 ? 16.722 -7.191 -14.787 1.00 81.38 174 ALA A CA 1
ATOM 1406 C C . ALA A 1 174 ? 17.533 -8.337 -15.419 1.00 81.38 174 ALA A C 1
ATOM 1408 O O . ALA A 1 174 ? 17.311 -8.656 -16.591 1.00 81.38 174 ALA A O 1
ATOM 1409 N N . PRO A 1 175 ? 18.458 -8.961 -14.666 1.00 83.19 175 PRO A N 1
ATOM 1410 C CA . PRO A 1 175 ? 19.200 -10.120 -15.146 1.00 83.19 175 PRO A CA 1
ATOM 1411 C C . PRO A 1 175 ? 18.280 -11.335 -15.299 1.00 83.19 175 PRO A C 1
ATOM 1413 O O . PRO A 1 175 ? 17.269 -11.453 -14.606 1.00 83.19 175 PRO A O 1
ATOM 1416 N N . ALA A 1 176 ? 18.659 -12.263 -16.180 1.00 85.31 176 ALA A N 1
ATOM 1417 C CA . ALA A 1 176 ? 17.996 -13.557 -16.282 1.00 85.31 176 ALA A CA 1
ATOM 1418 C C . ALA A 1 176 ? 18.214 -14.365 -14.992 1.00 85.31 176 ALA A C 1
ATOM 1420 O O . ALA A 1 176 ? 19.341 -14.475 -14.508 1.00 85.31 176 ALA A O 1
ATOM 1421 N N . VAL A 1 177 ? 17.143 -14.946 -14.454 1.00 86.81 177 VAL A N 1
ATOM 1422 C CA . VAL A 1 177 ? 17.183 -15.772 -13.240 1.00 86.81 177 VAL A CA 1
ATOM 1423 C C . VAL A 1 177 ? 16.591 -17.151 -13.503 1.00 86.81 177 VAL A C 1
ATOM 1425 O O . VAL A 1 177 ? 15.757 -17.337 -14.388 1.00 86.81 177 VAL A O 1
ATOM 1428 N N . THR A 1 178 ? 17.008 -18.134 -12.711 1.00 89.62 178 THR A N 1
ATOM 1429 C CA . THR A 1 178 ? 16.421 -19.483 -12.756 1.00 89.62 178 THR A CA 1
ATOM 1430 C C . THR A 1 178 ? 14.997 -19.493 -12.185 1.00 89.62 178 THR A C 1
ATOM 1432 O O . THR A 1 178 ? 14.664 -18.687 -11.316 1.00 89.62 178 THR A O 1
ATOM 1435 N N . ASN A 1 179 ? 14.160 -20.457 -12.591 1.00 89.06 179 ASN A N 1
ATOM 1436 C CA . ASN A 1 179 ? 12.782 -20.590 -12.083 1.00 89.06 179 ASN A CA 1
ATOM 1437 C C . ASN A 1 179 ? 12.718 -20.697 -10.547 1.00 89.06 179 ASN A C 1
ATOM 1439 O O . ASN A 1 179 ? 11.828 -20.132 -9.915 1.00 89.06 179 ASN A O 1
ATOM 1443 N N . LEU A 1 180 ? 13.694 -21.376 -9.933 1.00 89.19 180 LEU A N 1
ATOM 1444 C CA . LEU A 1 180 ? 13.785 -21.491 -8.477 1.00 89.19 180 LEU A CA 1
ATOM 1445 C C . LEU A 1 180 ? 14.098 -20.141 -7.814 1.00 89.19 180 LEU A C 1
ATOM 1447 O O . LEU A 1 180 ? 13.512 -19.806 -6.785 1.00 89.19 180 LEU A O 1
ATOM 1451 N N . GLN A 1 181 ? 15.003 -19.350 -8.397 1.00 87.75 181 GLN A N 1
ATOM 1452 C CA . GLN A 1 181 ? 15.294 -17.996 -7.919 1.00 87.75 181 GLN A CA 1
ATOM 1453 C C . GLN A 1 181 ? 14.095 -17.066 -8.113 1.00 87.75 181 GLN A C 1
ATOM 1455 O O . GLN A 1 181 ? 13.792 -16.291 -7.209 1.00 87.75 181 GLN A O 1
ATOM 1460 N N . LEU A 1 182 ? 13.370 -17.187 -9.229 1.00 89.00 182 LEU A N 1
ATOM 1461 C CA . LEU A 1 182 ? 12.151 -16.420 -9.475 1.00 89.00 182 LEU A CA 1
ATOM 1462 C C . LEU A 1 182 ? 11.079 -16.720 -8.422 1.00 89.00 182 LEU A C 1
ATOM 1464 O O . LEU A 1 182 ? 10.465 -15.796 -7.887 1.00 89.00 182 LEU A O 1
ATOM 1468 N N . PHE A 1 183 ? 10.888 -17.994 -8.070 1.00 89.75 183 PHE A N 1
ATOM 1469 C CA . PHE A 1 183 ? 9.960 -18.386 -7.008 1.00 89.75 183 PHE A CA 1
ATOM 1470 C C . PHE A 1 183 ? 10.373 -17.804 -5.649 1.00 89.75 183 PHE A C 1
ATOM 1472 O O . PHE A 1 183 ? 9.546 -17.205 -4.959 1.00 89.75 183 PHE A O 1
ATOM 1479 N N . LYS A 1 184 ? 11.665 -17.891 -5.294 1.00 89.44 184 LYS A N 1
ATOM 1480 C CA . LYS A 1 184 ? 12.203 -17.272 -4.069 1.00 89.44 184 LYS A CA 1
ATOM 1481 C C . LYS A 1 184 ? 11.971 -15.759 -4.049 1.00 89.44 184 LYS A C 1
ATOM 1483 O O . LYS A 1 184 ? 11.468 -15.241 -3.057 1.00 89.44 184 LYS A O 1
ATOM 1488 N N . GLN A 1 185 ? 12.275 -15.059 -5.142 1.00 88.56 185 GLN A N 1
ATOM 1489 C CA . GLN A 1 185 ? 12.030 -13.619 -5.256 1.00 88.56 185 GLN A CA 1
ATOM 1490 C C . GLN A 1 185 ? 10.541 -13.282 -5.130 1.00 88.56 185 GLN A C 1
ATOM 1492 O O . GLN A 1 185 ? 10.201 -12.335 -4.433 1.00 88.56 185 GLN A O 1
ATOM 1497 N N . SER A 1 186 ? 9.656 -14.084 -5.728 1.00 90.06 186 SER A N 1
ATOM 1498 C CA . SER A 1 186 ? 8.200 -13.891 -5.648 1.00 90.06 186 SER A CA 1
ATOM 1499 C C . SER A 1 186 ? 7.688 -14.037 -4.211 1.00 90.06 186 SER A C 1
ATOM 1501 O O . SER A 1 186 ? 6.890 -13.224 -3.743 1.00 90.06 186 SER A O 1
ATOM 1503 N N . ALA A 1 187 ? 8.179 -15.045 -3.482 1.00 90.31 187 ALA A N 1
ATOM 1504 C CA . ALA A 1 187 ? 7.831 -15.253 -2.079 1.00 90.31 187 ALA A CA 1
ATOM 1505 C C . ALA A 1 187 ? 8.321 -14.093 -1.205 1.00 90.31 187 ALA A C 1
ATOM 1507 O O . ALA A 1 187 ? 7.566 -13.574 -0.382 1.00 90.31 187 ALA A O 1
ATOM 1508 N N . ILE A 1 188 ? 9.559 -13.645 -1.418 1.00 88.50 188 ILE A N 1
ATOM 1509 C CA . ILE A 1 188 ? 10.137 -12.516 -0.684 1.00 88.50 188 ILE A CA 1
ATOM 1510 C C . ILE A 1 188 ? 9.376 -11.224 -1.003 1.00 88.50 188 ILE A C 1
ATOM 1512 O O . ILE A 1 188 ? 9.042 -10.482 -0.083 1.00 88.50 188 ILE A O 1
ATOM 1516 N N . MET A 1 189 ? 9.010 -11.003 -2.267 1.00 88.19 189 MET A N 1
ATOM 1517 C CA . MET A 1 189 ? 8.202 -9.865 -2.707 1.00 88.19 189 MET A CA 1
ATOM 1518 C C . MET A 1 189 ? 6.832 -9.832 -2.017 1.00 88.19 189 MET A C 1
ATOM 1520 O O . MET A 1 189 ? 6.398 -8.785 -1.536 1.00 88.19 189 MET A O 1
ATOM 1524 N N . GLY A 1 190 ? 6.174 -10.988 -1.885 1.00 89.00 190 GLY A N 1
ATOM 1525 C CA . GLY A 1 190 ? 4.937 -11.111 -1.110 1.00 89.00 190 GLY A CA 1
ATOM 1526 C C . GLY A 1 190 ? 5.116 -10.703 0.356 1.00 89.00 190 GLY A C 1
ATOM 1527 O O . GLY A 1 190 ? 4.279 -9.987 0.909 1.00 89.00 190 GLY A O 1
ATOM 1528 N N . ILE A 1 191 ? 6.225 -11.100 0.989 1.00 88.75 191 ILE A N 1
ATOM 1529 C CA . ILE A 1 191 ? 6.538 -10.689 2.368 1.00 88.75 191 ILE A CA 1
ATOM 1530 C C . ILE A 1 191 ? 6.812 -9.176 2.434 1.00 88.75 191 ILE A C 1
ATOM 1532 O O . ILE A 1 191 ? 6.343 -8.505 3.355 1.00 88.75 191 ILE A O 1
ATOM 1536 N N . SER A 1 192 ? 7.510 -8.610 1.445 1.00 86.69 192 SER A N 1
ATOM 1537 C CA . SER A 1 192 ? 7.740 -7.161 1.346 1.00 86.69 192 SER A CA 1
ATOM 1538 C C . SER A 1 192 ? 6.429 -6.377 1.229 1.00 86.69 192 SER A C 1
ATOM 1540 O O . SER A 1 192 ? 6.297 -5.296 1.802 1.00 86.69 192 SER A O 1
ATOM 1542 N N . PHE A 1 193 ? 5.423 -6.927 0.550 1.00 89.88 193 PHE A N 1
ATOM 1543 C CA . PHE A 1 193 ? 4.095 -6.319 0.485 1.00 89.88 193 PHE A CA 1
ATOM 1544 C C . PHE A 1 193 ? 3.343 -6.376 1.815 1.00 89.88 193 PHE A C 1
ATOM 1546 O O . PHE A 1 193 ? 2.693 -5.393 2.166 1.00 89.88 193 PHE A O 1
ATOM 1553 N N . LEU A 1 194 ? 3.481 -7.444 2.605 1.00 88.88 194 LEU A N 1
ATOM 1554 C CA . LEU A 1 194 ? 2.928 -7.476 3.967 1.00 88.88 194 LEU A CA 1
ATOM 1555 C C . LEU A 1 194 ? 3.576 -6.423 4.878 1.00 88.88 194 LEU A C 1
ATOM 1557 O O . LEU A 1 194 ? 2.888 -5.773 5.664 1.00 88.88 194 LEU A O 1
ATOM 1561 N N . LEU A 1 195 ? 4.884 -6.191 4.732 1.00 87.25 195 LEU A N 1
ATOM 1562 C CA . LEU A 1 195 ? 5.599 -5.150 5.478 1.00 87.25 195 LEU A CA 1
ATOM 1563 C C . LEU A 1 195 ? 5.070 -3.739 5.207 1.00 87.25 195 LEU A C 1
ATOM 1565 O O . LEU A 1 195 ? 5.223 -2.868 6.062 1.00 87.25 195 LEU A O 1
ATOM 1569 N N . SER A 1 196 ? 4.430 -3.494 4.060 1.00 89.38 196 SER A N 1
ATOM 1570 C CA . SER A 1 196 ? 3.867 -2.175 3.739 1.00 89.38 196 SER A CA 1
ATOM 1571 C C . SER A 1 196 ? 2.840 -1.692 4.769 1.00 89.38 196 SER A C 1
ATOM 1573 O O . SER A 1 196 ? 2.684 -0.489 4.978 1.00 89.38 196 SER A O 1
ATOM 1575 N N . TRP A 1 197 ? 2.207 -2.610 5.500 1.00 92.50 197 TRP A N 1
ATOM 1576 C CA . TRP A 1 197 ? 1.288 -2.283 6.584 1.00 92.50 197 TRP A CA 1
ATOM 1577 C C . TRP A 1 197 ? 1.911 -1.476 7.718 1.00 92.50 197 TRP A C 1
ATOM 1579 O O . TRP A 1 197 ? 1.179 -0.770 8.411 1.00 92.50 197 TRP A O 1
ATOM 1589 N N . GLN A 1 198 ? 3.238 -1.496 7.880 1.00 90.69 198 GLN A N 1
ATOM 1590 C CA . GLN A 1 198 ? 3.924 -0.640 8.852 1.00 90.69 198 GLN A CA 1
ATOM 1591 C C . GLN A 1 198 ? 3.574 0.845 8.665 1.00 90.69 198 GLN A C 1
ATOM 1593 O O . GLN A 1 198 ? 3.447 1.571 9.650 1.00 90.69 198 GLN A O 1
ATOM 1598 N N . TYR A 1 199 ? 3.349 1.280 7.416 1.00 89.94 199 TYR A N 1
ATOM 1599 C CA . TYR A 1 199 ? 3.011 2.665 7.090 1.00 89.94 199 TYR A CA 1
ATOM 1600 C C . TYR A 1 199 ? 1.629 3.079 7.605 1.00 89.94 199 TYR A C 1
ATOM 1602 O O . TYR A 1 199 ? 1.387 4.271 7.761 1.00 89.94 199 TYR A O 1
ATOM 1610 N N . LEU A 1 200 ? 0.737 2.125 7.898 1.00 92.50 200 LEU A N 1
ATOM 1611 C CA . LEU A 1 200 ? -0.529 2.388 8.584 1.00 92.50 200 LEU A CA 1
ATOM 1612 C C . LEU A 1 200 ? -0.430 2.106 10.084 1.00 92.50 200 LEU A C 1
ATOM 1614 O O . LEU A 1 200 ? -0.904 2.903 10.888 1.00 92.50 200 LEU A O 1
ATOM 1618 N N . LEU A 1 201 ? 0.179 0.979 10.460 1.00 92.31 201 LEU A N 1
ATOM 1619 C CA . LEU A 1 201 ? 0.235 0.507 11.844 1.00 92.31 201 LEU A CA 1
ATOM 1620 C C . LEU A 1 201 ? 0.964 1.488 12.759 1.00 92.31 201 LEU A C 1
ATOM 1622 O O . LEU A 1 201 ? 0.433 1.819 13.814 1.00 92.31 201 LEU A O 1
ATOM 1626 N N . ILE A 1 202 ? 2.141 1.971 12.348 1.00 93.31 202 ILE A N 1
ATOM 1627 C CA . ILE A 1 202 ? 2.949 2.904 13.142 1.00 93.31 202 ILE A CA 1
ATOM 1628 C C . ILE A 1 202 ? 2.154 4.183 13.448 1.00 93.31 202 ILE A C 1
ATOM 1630 O O . ILE A 1 202 ? 1.897 4.432 14.626 1.00 93.31 202 ILE A O 1
ATOM 1634 N N . PRO A 1 203 ? 1.690 4.971 12.454 1.00 93.69 203 PRO A N 1
ATOM 1635 C CA . PRO A 1 203 ? 0.965 6.202 12.753 1.00 93.69 203 PRO A CA 1
ATOM 1636 C C . PRO A 1 203 ? -0.362 5.946 13.471 1.00 93.69 203 PRO A C 1
ATOM 1638 O O . PRO A 1 203 ? -0.706 6.711 14.368 1.00 93.69 203 PRO A O 1
ATOM 1641 N N . LEU A 1 204 ? -1.097 4.876 13.142 1.00 92.62 204 LEU A N 1
ATOM 1642 C CA . LEU A 1 204 ? -2.355 4.554 13.821 1.00 92.62 204 LEU A CA 1
ATOM 1643 C C . LEU A 1 204 ? -2.134 4.253 15.309 1.00 92.62 204 LEU A C 1
ATOM 1645 O O . LEU A 1 204 ? -2.861 4.781 16.149 1.00 92.62 204 LEU A O 1
ATOM 1649 N N . LEU A 1 205 ? -1.130 3.435 15.640 1.00 90.94 205 LEU A N 1
ATOM 1650 C CA . LEU A 1 205 ? -0.774 3.104 17.021 1.00 90.94 205 LEU A CA 1
ATOM 1651 C C . LEU A 1 205 ? -0.252 4.322 17.778 1.00 90.94 205 LEU A C 1
ATOM 1653 O O . LEU A 1 205 ? -0.639 4.527 18.926 1.00 90.94 205 LEU A O 1
ATOM 1657 N N . THR A 1 206 ? 0.578 5.151 17.141 1.00 92.19 206 THR A N 1
ATOM 1658 C CA . THR A 1 206 ? 1.054 6.404 17.737 1.00 92.19 206 THR A CA 1
ATOM 1659 C C . THR A 1 206 ? -0.109 7.350 18.031 1.00 92.19 206 THR A C 1
ATOM 1661 O O . THR A 1 206 ? -0.212 7.847 19.148 1.00 92.19 206 THR A O 1
ATOM 1664 N N . LEU A 1 207 ? -1.024 7.562 17.080 1.00 92.31 207 LEU A N 1
ATOM 1665 C CA . LEU A 1 207 ? -2.205 8.406 17.285 1.00 92.31 207 LEU A CA 1
ATOM 1666 C C . LEU A 1 207 ? -3.134 7.838 18.359 1.00 92.31 207 LEU A C 1
ATOM 1668 O O . LEU A 1 207 ? -3.641 8.593 19.183 1.00 92.31 207 LEU A O 1
ATOM 1672 N N . TYR A 1 208 ? -3.338 6.521 18.377 1.00 90.50 208 TYR A N 1
ATOM 1673 C CA . TYR A 1 208 ? -4.120 5.845 19.410 1.00 90.50 208 TYR A CA 1
ATOM 1674 C C . TYR A 1 208 ? -3.508 6.041 20.805 1.00 90.50 208 TYR A C 1
ATOM 1676 O O . TYR A 1 208 ? -4.215 6.394 21.751 1.00 90.50 208 TYR A O 1
ATOM 1684 N N . PHE A 1 209 ? -2.191 5.851 20.922 1.00 89.81 209 PHE A N 1
ATOM 1685 C CA . PHE A 1 209 ? -1.452 6.069 22.160 1.00 89.81 209 PHE A CA 1
ATOM 1686 C C . PHE A 1 209 ? -1.580 7.525 22.614 1.00 89.81 209 PHE A C 1
ATOM 1688 O O . PHE A 1 209 ? -2.041 7.773 23.724 1.00 89.81 209 PHE A O 1
ATOM 1695 N N . LEU A 1 210 ? -1.288 8.490 21.736 1.00 90.06 210 LEU A N 1
ATOM 1696 C CA . LEU A 1 210 ? -1.418 9.914 22.049 1.00 90.06 210 LEU A CA 1
ATOM 1697 C C . LEU A 1 210 ? -2.843 10.273 22.480 1.00 90.06 210 LEU A C 1
ATOM 1699 O O . LEU A 1 210 ? -3.002 10.938 23.494 1.00 90.06 210 LEU A O 1
ATOM 1703 N N . ASN A 1 211 ? -3.869 9.783 21.781 1.00 89.56 211 ASN A N 1
ATOM 1704 C CA . ASN A 1 211 ? -5.272 10.050 22.113 1.00 89.56 211 ASN A CA 1
ATOM 1705 C C . ASN A 1 211 ? -5.725 9.413 23.441 1.00 89.56 211 ASN A C 1
ATOM 1707 O O . ASN A 1 211 ? -6.738 9.810 24.009 1.00 89.56 211 ASN A O 1
ATOM 1711 N N . THR A 1 212 ? -4.992 8.415 23.943 1.00 85.81 212 THR A N 1
ATOM 1712 C CA . THR A 1 212 ? -5.263 7.805 25.255 1.00 85.81 212 THR A CA 1
ATOM 1713 C C . THR A 1 212 ? -4.793 8.706 26.403 1.00 85.81 212 THR A C 1
ATOM 1715 O O . THR A 1 212 ? -5.415 8.706 27.463 1.00 85.81 212 THR A O 1
ATOM 1718 N N . TYR A 1 213 ? -3.733 9.497 26.194 1.00 85.56 213 TYR A N 1
ATOM 1719 C CA . TYR A 1 213 ? -3.154 10.384 27.216 1.00 85.56 213 TYR A CA 1
ATOM 1720 C C . TYR A 1 213 ? -3.525 11.859 27.034 1.00 85.56 213 TYR A C 1
ATOM 1722 O O . TYR A 1 213 ? -3.620 12.596 28.012 1.00 85.56 213 TYR A O 1
ATOM 1730 N N . ILE A 1 214 ? -3.741 12.291 25.795 1.00 87.81 214 ILE A N 1
ATOM 1731 C CA . ILE A 1 214 ? -4.069 13.662 25.417 1.00 87.81 214 ILE A CA 1
ATOM 1732 C C . ILE A 1 214 ? -5.437 13.633 24.746 1.00 87.81 214 ILE A C 1
ATOM 1734 O O . ILE A 1 214 ? -5.628 12.982 23.722 1.00 87.81 214 ILE A O 1
ATOM 1738 N N . TYR A 1 215 ? -6.400 14.353 25.313 1.00 86.12 215 TYR A N 1
ATOM 1739 C CA . TYR A 1 215 ? -7.719 14.471 24.707 1.00 86.12 215 TYR A CA 1
ATOM 1740 C C . TYR A 1 215 ? -7.684 15.474 23.549 1.00 86.12 215 TYR A C 1
ATOM 1742 O O . TYR A 1 215 ? -7.523 16.674 23.762 1.00 86.12 215 TYR A O 1
ATOM 1750 N N . PHE A 1 216 ? -7.874 14.988 22.322 1.00 84.62 216 PHE A N 1
ATOM 1751 C CA . PHE A 1 216 ? -7.872 15.819 21.110 1.00 84.62 216 PHE A CA 1
ATOM 1752 C C . PHE A 1 216 ? -9.277 16.233 20.624 1.00 84.62 216 PHE A C 1
ATOM 1754 O O . PHE A 1 216 ? -9.424 16.747 19.512 1.00 84.62 216 PHE A O 1
ATOM 1761 N N . GLY A 1 217 ? -10.319 16.022 21.435 1.00 84.62 217 GLY A N 1
ATOM 1762 C CA . GLY A 1 217 ? -11.700 16.402 21.116 1.00 84.62 217 GLY A CA 1
ATOM 1763 C C . GLY A 1 217 ? -12.592 15.251 20.636 1.00 84.62 217 GLY A C 1
ATOM 1764 O O . GLY A 1 217 ? -12.160 14.113 20.467 1.00 84.62 217 GLY A O 1
ATOM 1765 N N . SER A 1 218 ? -13.867 15.563 20.388 1.00 83.38 218 SER A N 1
ATOM 1766 C CA . SER A 1 218 ? -14.935 14.605 20.051 1.00 83.38 218 SER A CA 1
ATOM 1767 C C . SER A 1 218 ? -15.136 14.389 18.543 1.00 83.38 218 SER A C 1
ATOM 1769 O O .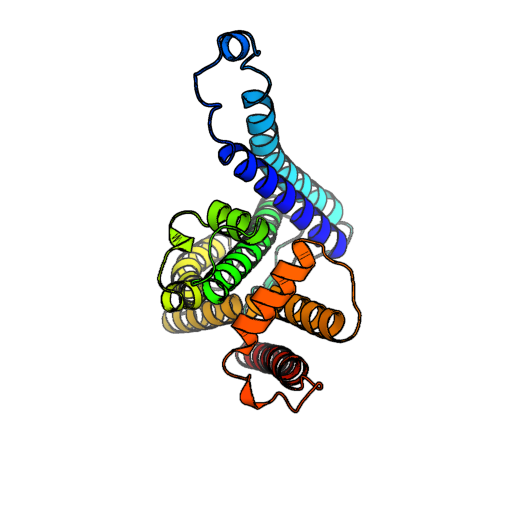 SER A 1 218 ? -16.226 14.033 18.095 1.00 83.38 218 SER A O 1
ATOM 1771 N N . SER A 1 219 ? -14.104 14.614 17.727 1.00 86.38 219 SER A N 1
ATOM 1772 C CA . SER A 1 219 ? -14.231 14.460 16.275 1.00 86.38 219 SER A CA 1
ATOM 1773 C C . SER A 1 219 ? -14.419 12.989 15.868 1.00 86.38 219 SER A C 1
ATOM 1775 O O . SER A 1 219 ? -13.899 12.065 16.500 1.00 86.38 219 SER A O 1
ATOM 1777 N N . THR A 1 220 ? -15.122 12.758 14.754 1.00 86.06 220 THR A N 1
ATOM 1778 C CA . THR A 1 220 ? -15.334 11.409 14.187 1.00 86.06 220 THR A CA 1
ATOM 1779 C C . THR A 1 220 ? -14.025 10.711 13.812 1.00 86.06 220 THR A C 1
ATOM 1781 O O . THR A 1 220 ? -13.953 9.484 13.817 1.00 86.06 220 THR A O 1
ATOM 1784 N N . PHE A 1 221 ? -12.971 11.478 13.523 1.00 87.62 221 PHE A N 1
ATOM 1785 C CA . PHE A 1 221 ? -11.631 10.953 13.278 1.00 87.62 221 PHE A CA 1
ATOM 1786 C C . PHE A 1 221 ? -11.033 10.293 14.529 1.00 87.62 221 PHE A C 1
ATOM 1788 O O . PHE A 1 221 ? -10.567 9.158 14.451 1.00 87.62 221 PHE A O 1
ATOM 1795 N N . TRP A 1 222 ? -11.098 10.948 15.692 1.00 88.62 222 TRP A N 1
ATOM 1796 C CA . TRP A 1 222 ? -10.559 10.383 16.936 1.00 88.62 222 TRP A CA 1
ATOM 1797 C C . TRP A 1 222 ? -11.360 9.178 17.424 1.00 88.62 222 TRP A C 1
ATOM 1799 O O . TRP A 1 222 ? -10.772 8.208 17.905 1.00 88.62 222 TRP A O 1
ATOM 1809 N N . ALA A 1 223 ? -12.682 9.186 17.225 1.00 87.38 223 ALA A N 1
ATOM 1810 C CA . ALA A 1 223 ? -13.521 8.013 17.467 1.00 87.38 223 ALA A CA 1
ATOM 1811 C C . ALA A 1 223 ? -13.080 6.819 16.600 1.00 87.38 223 ALA A C 1
ATOM 1813 O O . ALA A 1 223 ? -12.872 5.718 17.112 1.00 87.38 223 ALA A O 1
ATOM 1814 N N . PHE A 1 224 ? -12.840 7.056 15.309 1.00 87.75 224 PHE A N 1
ATOM 1815 C CA . PHE A 1 224 ? -12.359 6.041 14.375 1.00 87.75 224 PHE A CA 1
ATOM 1816 C C . PHE A 1 224 ? -10.964 5.497 14.738 1.00 87.75 224 PHE A C 1
ATOM 1818 O O . PHE A 1 224 ? -10.756 4.279 14.715 1.00 87.75 224 PHE A O 1
ATOM 1825 N N . VAL A 1 225 ? -10.018 6.368 15.114 1.00 90.19 225 VAL A N 1
ATOM 1826 C CA . VAL A 1 225 ? -8.675 5.964 15.576 1.00 90.19 225 VAL A CA 1
ATOM 1827 C C . VAL A 1 225 ? -8.774 5.116 16.847 1.00 90.19 225 VAL A C 1
ATOM 1829 O O . VAL A 1 225 ? -8.142 4.063 16.933 1.00 90.19 225 VAL A O 1
ATOM 1832 N N . ASN A 1 226 ? -9.605 5.526 17.810 1.00 89.00 226 ASN A N 1
ATOM 1833 C CA . ASN A 1 226 ? -9.818 4.794 19.058 1.00 89.00 226 ASN A CA 1
ATOM 1834 C C . ASN A 1 226 ? -10.439 3.408 18.809 1.00 89.00 226 ASN A C 1
ATOM 1836 O O . ASN A 1 226 ? -9.950 2.407 19.335 1.00 89.00 226 ASN A O 1
ATOM 1840 N N . ASN A 1 227 ? -11.469 3.327 17.961 1.00 88.88 227 ASN A N 1
ATOM 1841 C CA . ASN A 1 227 ? -12.118 2.064 17.597 1.00 88.88 227 ASN A CA 1
ATOM 1842 C C . ASN A 1 227 ? -11.148 1.120 16.874 1.00 88.88 227 ASN A C 1
ATOM 1844 O O . ASN A 1 227 ? -10.993 -0.038 17.271 1.00 88.88 227 ASN A O 1
ATOM 1848 N N . SER A 1 228 ? -10.434 1.634 15.870 1.00 88.81 228 SER A N 1
ATOM 1849 C CA . SER A 1 228 ? -9.460 0.855 15.100 1.00 88.81 228 SER A CA 1
ATOM 1850 C C . SER A 1 228 ? -8.312 0.358 15.981 1.00 88.81 228 SER A C 1
ATOM 1852 O O . SER A 1 228 ? -7.968 -0.822 15.929 1.00 88.81 228 SER A O 1
ATOM 1854 N N . GLY A 1 229 ? -7.765 1.219 16.847 1.00 87.25 229 GLY A N 1
ATOM 1855 C CA . GLY A 1 229 ? -6.707 0.851 17.789 1.00 87.25 229 GLY A CA 1
ATOM 1856 C C . GLY A 1 229 ? -7.155 -0.205 18.803 1.00 87.25 229 GLY A C 1
ATOM 1857 O O . GLY A 1 229 ? -6.435 -1.170 19.046 1.00 87.25 229 GLY A O 1
ATOM 1858 N N . ARG A 1 230 ? -8.380 -0.107 19.338 1.00 87.62 230 ARG A N 1
ATOM 1859 C CA . ARG A 1 230 ? -8.945 -1.106 20.272 1.00 87.62 230 ARG A CA 1
ATOM 1860 C C . ARG A 1 230 ? -9.212 -2.469 19.641 1.00 87.62 230 ARG A C 1
ATOM 1862 O O . ARG A 1 230 ? -9.161 -3.472 20.361 1.00 87.62 230 ARG A O 1
ATOM 1869 N N . ASN A 1 231 ? -9.559 -2.503 18.357 1.00 88.50 231 ASN A N 1
ATOM 1870 C CA . ASN A 1 231 ? -9.767 -3.743 17.606 1.00 88.50 231 ASN A CA 1
ATOM 1871 C C . ASN A 1 231 ? -8.431 -4.414 17.294 1.00 88.50 231 ASN A C 1
ATOM 1873 O O . ASN A 1 231 ? -8.270 -5.614 17.494 1.00 88.50 231 ASN A O 1
ATOM 1877 N N . LEU A 1 232 ? -7.449 -3.616 16.894 1.00 87.81 232 LEU A N 1
ATOM 1878 C CA . LEU A 1 232 ? -6.096 -4.067 16.611 1.00 87.81 232 LEU A CA 1
ATOM 1879 C C . LEU A 1 232 ? -5.375 -4.561 17.877 1.00 87.81 232 LEU A C 1
ATOM 1881 O O . LEU A 1 232 ? -4.746 -5.613 17.845 1.00 87.81 232 LEU A O 1
ATOM 1885 N N . LEU A 1 233 ? -5.556 -3.885 19.017 1.00 86.94 233 LEU A N 1
ATOM 1886 C CA . LEU A 1 233 ? -5.028 -4.297 20.327 1.00 86.94 233 LEU A CA 1
ATOM 1887 C C . LEU A 1 233 ? -5.914 -5.316 21.062 1.00 86.94 233 LEU A C 1
ATOM 1889 O O . LEU A 1 233 ? -5.574 -5.717 22.174 1.00 86.94 233 LEU A O 1
ATOM 1893 N N . ALA A 1 234 ? -7.033 -5.762 20.477 1.00 84.56 234 ALA A N 1
ATOM 1894 C CA . ALA A 1 234 ? -7.924 -6.747 21.092 1.00 84.56 234 ALA A CA 1
ATOM 1895 C C . ALA A 1 234 ? -7.218 -8.015 21.621 1.00 84.56 234 ALA A C 1
ATOM 1897 O O . ALA A 1 234 ? -7.485 -8.374 22.770 1.00 84.56 234 ALA A O 1
ATOM 1898 N N . PRO A 1 235 ? -6.296 -8.659 20.875 1.00 81.50 235 PRO A N 1
ATOM 1899 C CA . PRO A 1 235 ? -5.582 -9.836 21.376 1.00 81.50 235 PRO A CA 1
ATOM 1900 C C . PRO A 1 235 ? -4.600 -9.530 22.520 1.00 81.50 235 PRO A C 1
ATOM 1902 O O . PRO A 1 235 ? -4.244 -10.430 23.275 1.00 81.50 235 PRO A O 1
ATOM 1905 N N . LEU A 1 236 ? -4.177 -8.273 22.685 1.00 82.88 236 LEU A N 1
ATOM 1906 C CA . LEU A 1 236 ? -3.224 -7.836 23.714 1.00 82.88 236 LEU A CA 1
ATOM 1907 C C . LEU A 1 236 ? -3.904 -7.101 24.882 1.00 82.88 236 LEU A C 1
ATOM 1909 O O . LEU A 1 236 ? -3.235 -6.466 25.693 1.00 82.88 236 LEU A O 1
ATOM 1913 N N . ARG A 1 237 ? -5.235 -7.183 25.010 1.00 78.12 237 ARG A N 1
ATOM 1914 C CA . ARG A 1 237 ? -5.978 -6.466 26.066 1.00 78.12 237 ARG A CA 1
ATOM 1915 C C . ARG A 1 237 ? -5.556 -6.835 27.487 1.00 78.12 237 ARG A C 1
ATOM 1917 O O . ARG A 1 237 ? -5.707 -6.010 28.379 1.00 78.12 237 ARG A O 1
ATOM 1924 N N . TRP A 1 238 ? -5.008 -8.030 27.685 1.00 78.94 238 TRP A N 1
ATOM 1925 C CA . TRP A 1 238 ? -4.498 -8.504 28.973 1.00 78.94 238 TRP A CA 1
ATOM 1926 C C . TRP A 1 238 ? -3.263 -7.729 29.471 1.00 78.94 238 TRP A C 1
ATOM 1928 O O . TRP A 1 238 ? -2.963 -7.775 30.657 1.00 78.94 238 TRP A O 1
ATOM 1938 N N . LEU A 1 239 ? -2.588 -6.965 28.603 1.00 77.25 239 LEU A N 1
ATOM 1939 C CA . LEU A 1 239 ? -1.457 -6.093 28.960 1.00 77.25 239 LEU A CA 1
ATOM 1940 C C . LEU A 1 239 ? -1.888 -4.699 29.455 1.00 77.25 239 LEU A C 1
ATOM 1942 O O . LEU A 1 239 ? -1.043 -3.832 29.680 1.00 77.25 239 LEU A O 1
ATOM 1946 N N . ARG A 1 240 ? -3.192 -4.448 29.617 1.00 75.62 240 ARG A N 1
ATOM 1947 C CA . ARG A 1 240 ? -3.697 -3.202 30.207 1.00 75.62 240 ARG A CA 1
ATOM 1948 C C . ARG A 1 240 ? -3.767 -3.323 31.719 1.00 75.62 240 ARG A C 1
ATOM 1950 O O . ARG A 1 240 ? -4.599 -4.059 32.244 1.00 75.62 240 ARG A O 1
ATOM 1957 N N . VAL A 1 241 ? -2.935 -2.550 32.410 1.00 73.69 241 VAL A N 1
ATOM 1958 C CA . VAL A 1 241 ? -2.908 -2.492 33.874 1.00 73.69 241 VAL A CA 1
ATOM 1959 C C . VAL A 1 241 ? -3.557 -1.178 34.312 1.00 73.69 241 VAL A C 1
ATOM 1961 O O . VAL A 1 241 ? -2.946 -0.109 34.288 1.00 73.69 241 VAL A O 1
ATOM 1964 N N . GLY A 1 242 ? -4.843 -1.240 34.668 1.00 69.88 242 GLY A N 1
ATOM 1965 C CA . GLY A 1 242 ? -5.614 -0.071 35.102 1.00 69.88 242 GLY A CA 1
ATOM 1966 C C . GLY A 1 242 ? -5.741 1.000 34.009 1.00 69.88 242 GLY A C 1
ATOM 1967 O O . GLY A 1 242 ? -6.303 0.743 32.946 1.00 69.88 242 GLY A O 1
ATOM 1968 N N . ARG A 1 243 ? -5.238 2.216 34.276 1.00 65.62 243 ARG A N 1
ATOM 1969 C CA . ARG A 1 243 ? -5.225 3.340 33.313 1.00 65.62 243 ARG A CA 1
ATOM 1970 C C . ARG A 1 243 ? -4.000 3.354 32.387 1.00 65.62 243 ARG A C 1
ATOM 1972 O O . ARG A 1 243 ? -3.953 4.185 31.485 1.00 65.62 243 ARG A O 1
ATOM 1979 N N . ILE A 1 244 ? -3.015 2.478 32.601 1.00 74.06 244 ILE A N 1
ATOM 1980 C CA . ILE A 1 244 ? -1.787 2.431 31.798 1.00 74.06 244 ILE A CA 1
ATOM 1981 C C . ILE A 1 244 ? -1.960 1.383 30.691 1.00 74.06 244 ILE A C 1
ATOM 1983 O O . ILE A 1 244 ? -2.090 0.186 30.961 1.00 74.06 244 ILE A O 1
ATOM 1987 N N . ASP A 1 245 ? -1.964 1.831 29.432 1.00 77.69 245 ASP A N 1
ATOM 1988 C CA . ASP A 1 245 ? -2.056 0.955 28.259 1.00 77.69 245 ASP A CA 1
ATOM 1989 C C . ASP A 1 245 ? -0.647 0.611 27.747 1.00 77.69 245 ASP A C 1
ATOM 1991 O O . ASP A 1 245 ? -0.084 1.324 26.916 1.00 77.69 245 ASP A O 1
ATOM 1995 N N . LEU A 1 246 ? -0.061 -0.486 28.250 1.00 83.31 246 LEU A N 1
ATOM 1996 C CA . LEU A 1 246 ? 1.229 -1.003 27.763 1.00 83.31 246 LEU A CA 1
ATOM 1997 C C . LEU A 1 246 ? 1.097 -1.767 26.436 1.00 83.31 246 LEU A C 1
ATOM 1999 O O . LEU A 1 246 ? 2.101 -2.012 25.766 1.00 83.31 246 LEU A O 1
ATOM 2003 N N . ALA A 1 247 ? -0.123 -2.118 26.017 1.00 85.00 247 ALA A N 1
ATOM 2004 C CA . ALA A 1 247 ? -0.339 -2.888 24.796 1.00 85.00 247 ALA A CA 1
ATOM 2005 C C . ALA A 1 247 ? 0.038 -2.082 23.541 1.00 85.00 247 ALA A C 1
ATOM 2007 O O . ALA A 1 247 ? 0.665 -2.618 22.627 1.00 85.00 247 ALA A O 1
ATOM 2008 N N . ALA A 1 248 ? -0.309 -0.790 23.507 1.00 84.44 248 ALA A N 1
ATOM 2009 C CA . ALA A 1 248 ? 0.008 0.105 22.394 1.00 84.44 248 ALA A CA 1
ATOM 2010 C C . ALA A 1 248 ? 1.526 0.288 22.162 1.00 84.44 248 ALA A C 1
ATOM 2012 O O . ALA A 1 248 ? 1.974 0.021 21.043 1.00 84.44 248 ALA A O 1
ATOM 2013 N N . PRO A 1 249 ? 2.342 0.682 23.165 1.00 86.62 249 PRO A N 1
ATOM 2014 C CA . PRO A 1 249 ? 3.785 0.818 22.978 1.00 86.62 249 PRO A CA 1
ATOM 2015 C C . PRO A 1 249 ? 4.473 -0.525 22.705 1.00 86.62 249 PRO A C 1
ATOM 2017 O O . PRO A 1 249 ? 5.384 -0.570 21.882 1.00 86.62 249 PRO A O 1
ATOM 2020 N N . LEU A 1 250 ? 4.018 -1.628 23.316 1.00 87.94 250 LEU A N 1
ATOM 2021 C CA . LEU A 1 250 ? 4.579 -2.956 23.049 1.00 87.94 250 LEU A CA 1
ATOM 2022 C C . LEU A 1 250 ? 4.324 -3.396 21.605 1.00 87.94 250 LEU A C 1
ATOM 2024 O O . LEU A 1 250 ? 5.247 -3.844 20.928 1.00 87.94 250 LEU A O 1
ATOM 2028 N N . MET A 1 251 ? 3.101 -3.229 21.095 1.00 87.88 251 MET A N 1
ATOM 2029 C CA . MET A 1 251 ? 2.819 -3.558 19.699 1.00 87.88 251 MET A CA 1
ATOM 2030 C C . MET A 1 251 ? 3.590 -2.648 18.738 1.00 87.88 251 MET A C 1
ATOM 2032 O O . MET A 1 251 ? 4.125 -3.134 17.744 1.00 87.88 251 MET A O 1
ATOM 2036 N N . LEU A 1 252 ? 3.692 -1.351 19.037 1.00 89.00 252 LEU A N 1
ATOM 2037 C CA . LEU A 1 252 ? 4.493 -0.422 18.240 1.00 89.00 252 LEU A CA 1
ATOM 2038 C C . LEU A 1 252 ? 5.957 -0.885 18.172 1.00 89.00 252 LEU A C 1
ATOM 2040 O O . LEU A 1 252 ? 6.529 -0.956 17.084 1.00 89.00 252 LEU A O 1
ATOM 2044 N N . ALA A 1 253 ? 6.532 -1.268 19.315 1.00 89.38 253 ALA A N 1
ATOM 2045 C CA . ALA A 1 253 ? 7.883 -1.808 19.391 1.00 89.38 253 ALA A CA 1
ATOM 2046 C C . ALA A 1 253 ? 8.030 -3.098 18.572 1.00 89.38 253 ALA A C 1
ATOM 2048 O O . ALA A 1 253 ? 9.005 -3.229 17.839 1.00 89.38 253 ALA A O 1
ATOM 2049 N N . LEU A 1 254 ? 7.055 -4.014 18.619 1.00 89.38 254 LEU A N 1
ATOM 2050 C CA . LEU A 1 254 ? 7.066 -5.238 17.808 1.00 89.38 254 LEU A CA 1
ATOM 2051 C C . LEU A 1 254 ? 6.990 -4.954 16.304 1.00 89.38 254 LEU A C 1
ATOM 2053 O O . LEU A 1 254 ? 7.719 -5.576 15.535 1.00 89.38 254 LEU A O 1
ATOM 2057 N N . VAL A 1 255 ? 6.144 -4.013 15.874 1.00 89.62 255 VAL A N 1
ATOM 2058 C CA . VAL A 1 255 ? 6.019 -3.638 14.454 1.00 89.62 255 VAL A CA 1
ATOM 2059 C C . VAL A 1 255 ? 7.325 -3.030 13.943 1.00 89.62 255 VAL A C 1
ATOM 2061 O O . VAL A 1 255 ? 7.797 -3.412 12.874 1.00 89.62 255 VAL A O 1
ATOM 2064 N N . VAL A 1 256 ? 7.936 -2.129 14.718 1.00 89.50 256 VAL A N 1
ATOM 2065 C CA . VAL A 1 256 ? 9.207 -1.480 14.357 1.00 89.50 256 VAL A CA 1
ATOM 2066 C C . VAL A 1 256 ? 10.377 -2.466 14.413 1.00 89.50 256 VAL A C 1
ATOM 2068 O O . VAL A 1 256 ? 11.185 -2.524 13.489 1.00 89.50 256 VAL A O 1
ATOM 2071 N N . ALA A 1 257 ? 10.473 -3.284 15.462 1.00 88.06 257 ALA A N 1
ATOM 2072 C CA . ALA A 1 257 ? 11.516 -4.302 15.570 1.00 88.06 257 ALA A CA 1
ATOM 2073 C C . ALA A 1 257 ? 11.392 -5.338 14.448 1.00 88.06 257 ALA A C 1
ATOM 2075 O O . ALA A 1 257 ? 12.391 -5.687 13.821 1.00 88.06 257 ALA A O 1
ATOM 2076 N N . GLY A 1 258 ? 10.165 -5.774 14.151 1.00 84.94 258 GLY A N 1
ATOM 2077 C CA . GLY A 1 258 ? 9.861 -6.670 13.044 1.00 84.94 258 GLY A CA 1
ATOM 2078 C C . GLY A 1 258 ? 10.268 -6.074 11.702 1.00 84.94 258 GLY A C 1
ATOM 2079 O O . GLY A 1 258 ? 10.942 -6.747 10.926 1.00 84.94 258 GLY A O 1
ATOM 2080 N N . SER A 1 259 ? 9.950 -4.806 11.433 1.00 83.75 259 SER A N 1
ATOM 2081 C CA . SER A 1 259 ? 10.327 -4.178 10.163 1.00 83.75 259 SER A CA 1
ATOM 2082 C C . SER A 1 259 ? 11.834 -3.971 10.012 1.00 83.75 259 SER A C 1
ATOM 2084 O O . SER A 1 259 ? 12.387 -4.219 8.936 1.00 83.75 259 SER A O 1
ATOM 2086 N N . ILE A 1 260 ? 12.532 -3.594 11.086 1.00 84.88 260 ILE A N 1
ATOM 2087 C CA . ILE A 1 260 ? 13.997 -3.471 11.094 1.00 84.88 260 ILE A CA 1
ATOM 2088 C C . ILE A 1 260 ? 14.653 -4.839 10.903 1.00 84.88 260 ILE A C 1
ATOM 2090 O O . ILE A 1 260 ? 15.581 -4.980 10.107 1.00 84.88 260 ILE A O 1
ATOM 2094 N N . TRP A 1 261 ? 14.184 -5.858 11.621 1.00 82.62 261 TRP A N 1
ATOM 2095 C CA . TRP A 1 261 ? 14.736 -7.203 11.505 1.00 82.62 261 TRP A CA 1
ATOM 2096 C C . TRP A 1 261 ? 14.537 -7.747 10.093 1.00 82.62 261 TRP A C 1
ATOM 2098 O O . TRP A 1 261 ? 15.487 -8.207 9.467 1.00 82.62 261 TRP A O 1
ATOM 2108 N N . LEU A 1 262 ? 13.328 -7.622 9.551 1.00 76.12 262 LEU A N 1
ATOM 2109 C CA . LEU A 1 262 ? 12.984 -8.216 8.266 1.00 76.12 262 LEU A CA 1
ATOM 2110 C C . LEU A 1 262 ? 13.621 -7.469 7.085 1.00 76.12 262 LEU A C 1
ATOM 2112 O O . LEU A 1 262 ? 14.063 -8.117 6.139 1.00 76.12 262 LEU A O 1
ATOM 2116 N N . SER A 1 263 ? 13.781 -6.142 7.171 1.00 75.75 263 SER A N 1
ATOM 2117 C CA . SER A 1 263 ? 14.570 -5.375 6.189 1.00 75.75 263 SER A CA 1
ATOM 2118 C C . SER A 1 263 ? 16.049 -5.770 6.196 1.00 75.75 263 SER A C 1
ATOM 2120 O O . SER A 1 263 ? 16.633 -5.979 5.133 1.00 75.75 263 SER A O 1
ATOM 2122 N N . ARG A 1 264 ? 16.651 -5.967 7.377 1.00 77.69 264 ARG A N 1
ATOM 2123 C CA . ARG A 1 264 ? 18.030 -6.475 7.491 1.00 77.69 264 ARG A CA 1
ATOM 2124 C C . ARG A 1 264 ? 18.171 -7.885 6.933 1.00 77.69 264 ARG A C 1
ATOM 2126 O O . ARG A 1 264 ? 19.155 -8.170 6.260 1.00 77.69 264 ARG A O 1
ATOM 2133 N N . THR A 1 265 ? 17.208 -8.759 7.203 1.00 73.75 265 THR A N 1
ATOM 2134 C CA . THR A 1 265 ? 17.229 -10.136 6.706 1.00 73.75 265 THR A CA 1
ATOM 2135 C C . THR A 1 265 ? 17.071 -10.174 5.183 1.00 73.75 265 THR A C 1
ATOM 2137 O O . THR A 1 265 ? 17.802 -10.904 4.521 1.00 73.75 265 THR A O 1
ATOM 2140 N N . MET A 1 266 ? 16.197 -9.345 4.600 1.00 68.19 266 MET A N 1
ATOM 2141 C CA . MET A 1 266 ? 16.046 -9.240 3.141 1.00 68.19 266 MET A CA 1
ATOM 2142 C C . MET A 1 266 ? 17.337 -8.786 2.445 1.00 68.19 266 MET A C 1
ATOM 2144 O O . MET A 1 266 ? 17.681 -9.353 1.414 1.00 68.19 266 MET A O 1
ATOM 2148 N N . HIS A 1 267 ? 18.088 -7.855 3.043 1.00 65.25 267 HIS A N 1
ATOM 2149 C CA . HIS A 1 267 ? 19.407 -7.429 2.551 1.00 65.25 267 HIS A CA 1
ATOM 2150 C C . HIS A 1 267 ? 20.521 -8.476 2.692 1.00 65.25 267 HIS A C 1
ATOM 2152 O O . HIS A 1 267 ? 21.606 -8.263 2.174 1.00 65.25 267 HIS A O 1
ATOM 2158 N N . ARG A 1 268 ? 20.311 -9.566 3.439 1.00 61.00 268 ARG A N 1
ATOM 2159 C CA . ARG A 1 268 ? 21.307 -10.645 3.573 1.00 61.00 268 ARG A CA 1
ATOM 2160 C C . ARG A 1 268 ? 21.102 -11.772 2.568 1.00 61.00 268 ARG A C 1
ATOM 2162 O O . ARG A 1 268 ? 21.999 -12.587 2.389 1.00 61.00 268 ARG A O 1
ATOM 2169 N N . PHE A 1 269 ? 19.919 -11.857 1.965 1.00 57.78 269 PHE A N 1
ATOM 2170 C CA . PHE A 1 269 ? 19.581 -12.902 1.000 1.00 57.78 269 PHE A CA 1
ATOM 2171 C C . PHE A 1 269 ? 19.916 -12.523 -0.455 1.00 57.78 269 PHE A C 1
ATOM 2173 O O . PHE A 1 269 ? 19.766 -13.379 -1.329 1.00 57.78 269 PHE A O 1
ATOM 2180 N N . PHE A 1 270 ? 20.384 -11.292 -0.699 1.00 47.75 270 PHE A N 1
ATOM 2181 C CA . PHE A 1 270 ? 20.806 -10.732 -1.990 1.00 47.75 270 PHE A CA 1
ATOM 2182 C C . PHE A 1 270 ? 21.923 -9.710 -1.786 1.00 47.75 270 PHE A C 1
ATOM 2184 O O . PHE A 1 270 ? 22.702 -9.512 -2.742 1.00 47.75 270 PHE A O 1
#

pLDDT: mean 82.52, std 11.17, range [46.97, 93.69]

Foldseek 3Di:
DVVVLVVLLVVLVVLVLVLLVLVVDDDPDPDDPVSVPDPPPPSVVSNVCSVVVNVVSLLVQLVVQLVVVVVVVHWDWDCLLLDIFTFDSNDSVSSSVSSCVSSVVSVLLVLLLLLQLLLLCVVPDPPQPVVVSSCSVVPPSSNPHSVCSLQVLQVCLLPVQVVVVVVCVVVVRDDDDDPVVSNVRSNLSSVSSSLSNLVVLQVLLVLCVCCLVDPPDDDSVSVSSVSSNCSVLVVVPVCDDDSDDPSSVVVNCVSVVVSVVSSVVSNVVD